Protein AF-A0AAN5DH05-F1 (afdb_monomer)

Nearest PDB structures (foldseek):
  6vdg-assembly1_A  TM=3.203E-01  e=7.222E-02  Thermotoga maritima
  4kxf-assembly1_K  TM=5.629E-01  e=1.725E+00  Mus musculus
  1wwl-assembly1_B  TM=3.939E-01  e=1.016E+00  Mus musculus
  3jpy-assembly1_A  TM=3.137E-01  e=1.212E+00  Rattus norvegicus
  4kxf-assembly6_L  TM=4.549E-01  e=4.966E+00  Mus musculus

Solvent-accessible surface area (backbone atoms only — not comparable to full-atom values): 10900 Å² total; per-residue (Å²): 130,78,54,74,49,84,44,63,69,63,84,73,37,33,53,30,44,37,42,40,44,60,97,61,77,72,57,56,64,58,44,51,66,61,46,73,80,50,49,43,43,30,43,38,37,38,30,52,60,83,48,73,67,57,48,54,50,52,48,49,51,36,63,74,55,61,23,37,35,42,34,44,29,51,42,41,40,94,63,55,54,76,65,53,61,58,48,52,40,57,49,17,56,63,18,36,28,42,36,39,37,28,74,38,84,29,66,79,20,35,75,92,53,76,53,27,67,51,53,51,54,20,50,71,46,52,23,36,34,42,38,45,44,52,78,88,47,69,34,65,33,46,50,67,28,50,53,50,41,69,68,46,56,47,72,65,83,59,79,38,36,41,38,34,36,20,30,80,41,46,84,83,41,48,79,50,73,50,75,64,19,42,36,37,25,44,28,88,50,78,65,9,40,41,38,40,31,17,62,95,48,70,84,69,75,132

Foldseek 3Di:
DKDKDQDDDDPLEGAEIETEDDPDDVVLVVVLVVCLSGAYAEYEYEYCEDDPVNLVSVLVSLQNNLHAYYEYHNYEAPDPDPSVLVSLLSVLQRYQEYEYHYQYLEDNNDDPDLCLVSVLSSLLHNYQYYHYHHPPHQWHAELVSLVSNQVRVLVSPGQHWYKTWYAQHDLVWDFDDDNQWTWTWDNDDRGIMTITGRVVCPPDDD

Organism: NCBI:txid1317129

pLDDT: mean 79.83, std 14.79, range [37.81, 98.12]

Radius of gyration: 17.27 Å; Cα contacts (8 Å, |Δi|>4): 435; chains: 1; bounding box: 43×40×49 Å

Sequence (206 aa):
MMEWFLCKSMGYHVGKVELWLGKKWNEVQIMSSLLNEIKFTTLDLIILFLSKELASQILSITKFHGIDDIYFGNVDGDDPAIETVDMLIEFSEHVRSMTVNQFAPYLFGVIDGEWGPVIIKMFSNKLDYLRINTMGKEPQISKYSADLLRERLPLMGKKISFLSGCKNYYEKGLDYTTHDHWIKASGNSKLGMLTIRHLSRLNEGR

Mean predicted aligned error: 8.11 Å

Secondary structure (DSSP, 8-state):
---EEEEEEETTEEEEEEEEE-S-THHHHHHHHHHTTSEEEEEEEEES---HHHHHHHHHHHHHHT--EEEEES---SS--THHHHHHHHHHHH-SEEEEEE-SSSGGG-TT--HHHHHHHHHHTT--EEEEEESSSPP-B-HHHHHHHHHHGGGGSS--EEEEEETT--TT-EEEEETTEEEEE--SSTTEEEEEEEGGGTT---

Structure (mmCIF, N/CA/C/O backbone):
data_AF-A0AAN5DH05-F1
#
_entry.id   AF-A0AAN5DH05-F1
#
loop_
_atom_site.group_PDB
_atom_site.id
_atom_site.type_symbol
_atom_site.label_atom_id
_atom_site.label_alt_id
_atom_site.label_comp_id
_atom_site.label_asym_id
_atom_site.label_entity_id
_atom_site.label_seq_id
_atom_site.pdbx_PDB_ins_code
_atom_site.Cartn_x
_atom_site.Cartn_y
_atom_site.Cartn_z
_atom_site.occupancy
_atom_site.B_iso_or_equiv
_atom_site.auth_seq_id
_atom_site.auth_comp_id
_atom_site.auth_asym_id
_atom_site.auth_atom_id
_atom_site.pdbx_PDB_model_num
ATOM 1 N N . MET A 1 1 ? -10.205 23.007 12.491 1.00 37.81 1 MET A N 1
ATOM 2 C CA . MET A 1 1 ? -11.613 22.625 12.687 1.00 37.81 1 MET A CA 1
ATOM 3 C C . MET A 1 1 ? -11.640 21.137 12.428 1.00 37.81 1 MET A C 1
ATOM 5 O O . MET A 1 1 ? -11.103 20.739 11.404 1.00 37.81 1 MET A O 1
ATOM 9 N N . MET A 1 2 ? -12.077 20.354 13.409 1.00 42.44 2 MET A N 1
ATOM 10 C CA . MET A 1 2 ? -12.118 18.896 13.325 1.00 42.44 2 MET A CA 1
ATOM 11 C C . MET A 1 2 ? -13.526 18.503 12.888 1.00 42.44 2 MET A C 1
ATOM 13 O O . MET A 1 2 ? -14.494 18.909 13.531 1.00 42.44 2 MET A O 1
ATOM 17 N N . GLU A 1 3 ? -13.624 17.748 11.801 1.00 48.00 3 GLU A N 1
ATOM 18 C CA . GLU A 1 3 ? -14.879 17.224 11.262 1.00 48.00 3 GLU A CA 1
ATOM 19 C C . GLU A 1 3 ? -14.764 15.701 11.145 1.00 48.00 3 GLU A C 1
ATOM 21 O O . GLU A 1 3 ? -13.699 15.162 10.834 1.00 48.00 3 GLU A O 1
ATOM 26 N N . TRP A 1 4 ? -15.844 14.988 11.449 1.00 54.34 4 TRP A N 1
ATOM 27 C CA . TRP A 1 4 ? -15.906 13.540 11.286 1.00 54.34 4 TRP A CA 1
ATOM 28 C C . TRP A 1 4 ? -17.288 13.139 10.800 1.00 54.34 4 TRP A C 1
ATOM 30 O O . TRP A 1 4 ? -18.297 13.763 11.137 1.00 54.34 4 TRP A O 1
ATOM 40 N N . PHE A 1 5 ? -17.321 12.081 9.999 1.00 53.59 5 PHE A N 1
ATOM 41 C CA . PHE A 1 5 ? -18.540 11.582 9.384 1.00 53.59 5 PHE A CA 1
ATOM 42 C C . PHE A 1 5 ? -18.614 10.068 9.583 1.00 53.59 5 PHE A C 1
ATOM 44 O O . PHE A 1 5 ? -17.668 9.341 9.272 1.00 53.59 5 PHE A O 1
ATOM 51 N N . LEU A 1 6 ? -19.752 9.576 10.078 1.00 57.41 6 LEU A N 1
ATOM 52 C CA . LEU A 1 6 ? -20.065 8.146 10.043 1.00 57.41 6 LEU A CA 1
ATOM 53 C C . LEU A 1 6 ? -20.722 7.843 8.704 1.00 57.41 6 LEU A C 1
ATOM 55 O O . LEU A 1 6 ? -21.824 8.313 8.419 1.00 57.41 6 LEU A O 1
ATOM 59 N N . CYS A 1 7 ? -20.049 7.049 7.878 1.00 51.34 7 CYS A N 1
ATOM 60 C CA . CYS A 1 7 ? -20.565 6.662 6.575 1.00 51.34 7 CYS A CA 1
ATOM 61 C C . CYS A 1 7 ? -21.071 5.217 6.629 1.00 51.34 7 CYS A C 1
ATOM 63 O O . CYS A 1 7 ? -20.297 4.297 6.887 1.00 51.34 7 CYS A O 1
ATOM 65 N N . LYS A 1 8 ? -22.362 5.028 6.309 1.00 54.41 8 LYS A N 1
ATOM 66 C CA . LYS A 1 8 ? -23.091 3.742 6.277 1.00 54.41 8 LYS A CA 1
ATOM 67 C C . LYS A 1 8 ? -23.155 3.045 7.644 1.00 54.41 8 LYS A C 1
ATOM 69 O O . LYS A 1 8 ? -22.217 2.364 8.046 1.00 54.41 8 LYS A O 1
ATOM 74 N N . SER A 1 9 ? -24.289 3.158 8.330 1.00 50.34 9 SER A N 1
ATOM 75 C CA . SER A 1 9 ? -24.552 2.460 9.592 1.00 50.34 9 SER A CA 1
ATOM 76 C C . SER A 1 9 ? -25.704 1.460 9.461 1.00 50.34 9 SER A C 1
ATOM 78 O O . SER A 1 9 ? -26.719 1.737 8.823 1.00 50.34 9 SER A O 1
ATOM 80 N N . MET A 1 10 ? -25.551 0.289 10.083 1.00 46.03 10 MET A N 1
ATOM 81 C CA . MET A 1 10 ? -26.656 -0.624 10.395 1.00 46.03 10 MET A CA 1
ATOM 82 C C . MET A 1 10 ? -26.655 -0.877 11.907 1.00 46.03 10 MET A C 1
ATOM 84 O O . MET A 1 10 ? -25.835 -1.638 12.422 1.00 46.03 10 MET A O 1
ATOM 88 N N . GLY A 1 11 ? -27.554 -0.213 12.639 1.00 57.59 11 GLY A N 1
ATOM 89 C CA . GLY A 1 11 ? -27.541 -0.234 14.107 1.00 57.59 11 GLY A CA 1
ATOM 90 C C . GLY A 1 11 ? -26.254 0.383 14.675 1.00 57.59 11 GLY A C 1
ATOM 91 O O . GLY A 1 11 ? -25.837 1.445 14.225 1.00 57.59 11 GLY A O 1
ATOM 92 N N . TYR A 1 12 ? -25.605 -0.293 15.632 1.00 58.06 12 TYR A N 1
ATOM 93 C CA . TYR A 1 12 ? -24.324 0.130 16.237 1.00 58.06 12 TYR A CA 1
ATOM 94 C C . TYR A 1 12 ? -23.075 -0.247 15.417 1.00 58.06 12 TYR A C 1
ATOM 96 O O . TYR A 1 12 ? -21.952 -0.038 15.874 1.00 58.06 12 TYR A O 1
ATOM 104 N N . HIS A 1 13 ? -23.248 -0.838 14.231 1.00 61.75 13 HIS A N 1
ATOM 105 C CA . HIS A 1 13 ? -22.140 -1.096 13.314 1.00 61.75 13 HIS A CA 1
ATOM 106 C C . HIS A 1 13 ? -22.038 0.032 12.298 1.00 61.75 13 HIS A C 1
ATOM 108 O O . HIS A 1 13 ? -22.965 0.274 11.520 1.00 61.75 13 HIS A O 1
ATOM 114 N N . VAL A 1 14 ? -20.884 0.686 12.292 1.00 71.50 14 VAL A N 1
ATOM 115 C CA . VAL A 1 14 ? -20.514 1.687 11.298 1.00 71.50 14 VAL A CA 1
ATOM 116 C C . VAL A 1 14 ? -19.578 1.012 10.304 1.00 71.50 14 VAL A C 1
ATOM 118 O O . VAL A 1 14 ? -18.560 0.455 10.689 1.00 71.50 14 VAL A O 1
ATOM 121 N N . GLY A 1 15 ? -19.907 1.037 9.014 1.00 69.88 15 GLY A N 1
ATOM 122 C CA . GLY A 1 15 ? -19.048 0.443 7.989 1.00 69.88 15 GLY A CA 1
ATOM 123 C C . GLY A 1 15 ? -17.729 1.202 7.831 1.00 69.88 15 GLY A C 1
ATOM 124 O O . GLY A 1 15 ? -16.675 0.581 7.718 1.00 69.88 15 GLY A O 1
ATOM 125 N N . LYS A 1 16 ? -17.786 2.540 7.854 1.00 76.75 16 LYS A N 1
ATOM 126 C CA . LYS A 1 16 ? -16.637 3.429 7.650 1.00 76.75 16 LYS A CA 1
ATOM 127 C C . LYS A 1 16 ? -16.662 4.617 8.615 1.00 76.75 16 LYS A C 1
ATOM 129 O O . LYS A 1 16 ? -17.664 5.331 8.698 1.00 76.75 16 LYS A O 1
ATOM 134 N N . VAL A 1 17 ? -15.525 4.870 9.259 1.00 79.19 17 VAL A N 1
ATOM 135 C CA . VAL A 1 17 ? -15.257 6.092 10.032 1.00 79.19 17 VAL A CA 1
ATOM 136 C C . VAL A 1 17 ? -14.311 6.981 9.233 1.00 79.19 17 VAL A C 1
ATOM 138 O O . VAL A 1 17 ? -13.264 6.511 8.792 1.00 79.19 17 VAL A O 1
ATOM 141 N N . GLU A 1 18 ? -14.675 8.251 9.043 1.00 80.00 18 GLU A N 1
ATOM 142 C CA . GLU A 1 18 ? -13.815 9.250 8.405 1.00 80.00 18 GLU A CA 1
ATOM 143 C C . GLU A 1 18 ? -13.394 10.332 9.402 1.00 80.00 18 GLU A C 1
ATOM 145 O O . GLU A 1 18 ? -14.249 10.937 10.052 1.00 80.00 18 GLU A O 1
ATOM 150 N N . LEU A 1 19 ? -12.085 10.574 9.511 1.00 78.19 19 LEU A N 1
ATOM 151 C CA . LEU A 1 19 ? -11.492 11.495 10.481 1.00 78.19 19 LEU A CA 1
ATOM 152 C C . LEU A 1 19 ? -10.650 12.557 9.778 1.00 78.19 19 LEU A C 1
ATOM 154 O O . LEU A 1 19 ? -9.724 12.226 9.036 1.00 78.19 19 LEU A O 1
ATOM 158 N N . TRP A 1 20 ? -10.934 13.827 10.067 1.00 75.00 20 TRP A N 1
ATOM 159 C CA . TRP A 1 20 ? -10.161 14.962 9.572 1.00 75.00 20 TRP A CA 1
ATOM 160 C C . TRP A 1 20 ? -9.263 15.488 10.683 1.00 75.00 20 TRP A C 1
ATOM 162 O O . TRP A 1 20 ? -9.720 16.159 11.610 1.00 75.00 20 TRP A O 1
ATOM 172 N N . LEU A 1 21 ? -7.976 15.165 10.587 1.00 72.19 21 LEU A N 1
ATOM 173 C CA . LEU A 1 21 ? -6.989 15.457 11.617 1.00 72.19 21 LEU A CA 1
ATOM 174 C C . LEU A 1 21 ? -6.180 16.698 11.237 1.00 72.19 21 LEU A C 1
ATOM 176 O O . LEU A 1 21 ? -5.404 16.703 10.275 1.00 72.19 21 LEU A O 1
ATOM 180 N N . GLY A 1 22 ? -6.392 17.769 12.005 1.00 64.56 22 GLY A N 1
ATOM 181 C CA . GLY A 1 22 ? -5.628 19.006 11.896 1.00 64.56 22 GLY A CA 1
ATOM 182 C C . GLY A 1 22 ? -4.290 18.937 12.640 1.00 64.56 22 GLY A C 1
ATOM 183 O O . GLY A 1 22 ? -3.861 17.895 13.120 1.00 64.56 22 GLY A O 1
ATOM 184 N N . LYS A 1 23 ? -3.626 20.089 12.807 1.00 61.00 23 LYS A N 1
ATOM 185 C CA . LYS A 1 23 ? -2.346 20.186 13.544 1.00 61.00 23 LYS A CA 1
ATOM 186 C C . LYS A 1 23 ? -2.465 19.966 15.066 1.00 61.00 23 LYS A C 1
ATOM 188 O O . LYS A 1 23 ? -1.453 20.025 15.762 1.00 61.00 23 LYS A O 1
ATOM 193 N N . LYS A 1 24 ? -3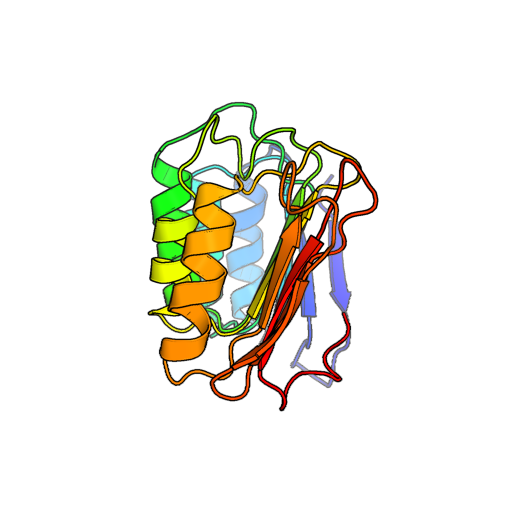.675 19.826 15.622 1.00 61.69 24 LYS A N 1
ATOM 194 C CA . LYS A 1 24 ? -3.896 19.835 17.076 1.00 61.69 24 LYS A CA 1
ATOM 195 C C . LYS A 1 24 ? -3.990 18.417 17.640 1.00 61.69 24 LYS A C 1
ATOM 197 O O . LYS A 1 24 ? -4.892 17.656 17.335 1.00 61.69 24 LYS A O 1
ATOM 202 N N . TRP A 1 25 ? -3.068 18.124 18.547 1.00 56.25 25 TRP A N 1
ATOM 203 C CA . TRP A 1 25 ? -2.781 16.808 19.117 1.00 56.25 25 TRP A CA 1
ATOM 204 C C . TRP A 1 25 ? -3.880 16.185 19.989 1.00 56.25 25 TRP A C 1
ATOM 206 O O . TRP A 1 25 ? -4.031 14.966 20.015 1.00 56.25 25 TRP A O 1
ATOM 216 N N . ASN A 1 26 ? -4.670 17.002 20.688 1.00 65.19 26 ASN A N 1
ATOM 217 C CA . ASN A 1 26 ? -5.668 16.508 21.650 1.00 65.19 26 ASN A CA 1
ATOM 218 C C . ASN A 1 26 ? -6.904 15.880 20.977 1.00 65.19 26 ASN A C 1
ATOM 220 O O . ASN A 1 26 ? -7.738 15.279 21.650 1.00 65.19 26 ASN A O 1
ATOM 224 N N . GLU A 1 27 ? -7.026 16.021 19.658 1.00 65.69 27 GLU A N 1
ATOM 225 C CA . GLU A 1 27 ? -8.175 15.576 18.868 1.00 65.69 27 GLU A CA 1
ATOM 226 C C . GLU A 1 27 ? -8.288 14.038 18.840 1.00 65.69 27 GLU A C 1
ATOM 228 O O . GLU A 1 27 ? -9.375 13.484 18.988 1.00 65.69 27 GLU A O 1
ATOM 233 N N . VAL A 1 28 ? -7.161 13.324 18.792 1.00 64.75 28 VAL A N 1
ATOM 234 C CA . VAL A 1 28 ? -7.140 11.861 18.615 1.00 64.75 28 VAL A CA 1
ATOM 235 C C . VAL A 1 28 ? -7.425 11.102 19.913 1.00 64.75 28 VAL A C 1
ATOM 237 O O . VAL A 1 28 ? -8.100 10.077 19.886 1.00 64.75 28 VAL A O 1
ATOM 240 N N . GLN A 1 29 ? -6.980 11.606 21.070 1.00 67.00 29 GLN A N 1
ATOM 241 C CA . GLN A 1 29 ? -7.273 10.975 22.368 1.00 67.00 29 GLN A CA 1
ATOM 242 C C . GLN A 1 29 ? -8.766 11.039 22.717 1.00 67.00 29 GLN A C 1
ATOM 244 O O . GLN A 1 29 ? -9.344 10.059 23.196 1.00 67.00 29 GLN A O 1
ATOM 249 N N . ILE A 1 30 ? -9.400 12.181 22.433 1.00 66.38 30 ILE A N 1
ATOM 250 C CA . ILE A 1 30 ? -10.846 12.360 22.608 1.00 66.38 30 ILE A CA 1
ATOM 251 C C . ILE A 1 30 ? -11.594 11.405 21.671 1.00 66.38 30 ILE A C 1
ATOM 253 O O . ILE A 1 30 ? -12.534 10.731 22.091 1.00 66.38 30 ILE A O 1
ATOM 257 N N . MET A 1 31 ? -11.132 11.278 20.426 1.00 68.44 31 MET A N 1
ATOM 258 C CA . MET A 1 31 ? -11.720 10.356 19.460 1.00 68.44 31 MET A CA 1
ATOM 259 C C . MET A 1 31 ? -11.532 8.889 19.826 1.00 68.44 31 MET A C 1
ATOM 261 O O . MET A 1 31 ? -12.475 8.130 19.674 1.00 68.44 31 MET A O 1
ATOM 265 N N . SER A 1 32 ? -10.371 8.477 20.335 1.00 68.12 32 SER A N 1
ATOM 266 C CA . SER A 1 32 ? -10.144 7.089 20.759 1.00 68.12 32 SER A CA 1
ATOM 267 C C . SER A 1 32 ? -11.185 6.659 21.798 1.00 68.12 32 SER A C 1
ATOM 269 O O . SER A 1 32 ? -11.813 5.613 21.664 1.00 68.12 32 SER A O 1
ATOM 271 N N . SER A 1 33 ? -11.478 7.537 22.764 1.00 70.75 33 SER A N 1
ATOM 272 C CA . SER A 1 33 ? -12.518 7.294 23.772 1.00 70.75 33 SER A CA 1
ATOM 273 C C . SER A 1 33 ? -13.919 7.154 23.160 1.00 70.75 33 SER A C 1
ATOM 275 O O . SER A 1 33 ? -14.666 6.272 23.566 1.00 70.75 33 SER A O 1
ATOM 277 N N . LEU A 1 34 ? -14.259 7.980 22.164 1.00 69.75 34 LEU A N 1
ATOM 278 C CA . LEU A 1 34 ? -15.547 7.923 21.456 1.00 69.75 34 LEU A CA 1
ATOM 279 C C . LEU A 1 34 ? -15.667 6.696 20.541 1.00 69.75 34 LEU A C 1
ATOM 281 O O . LEU A 1 34 ? -16.735 6.101 20.426 1.00 69.75 34 LEU A O 1
ATOM 285 N N . LEU A 1 35 ? -14.573 6.315 19.882 1.00 75.50 35 LEU A N 1
ATOM 286 C CA . LEU A 1 35 ? -14.536 5.195 18.948 1.00 75.50 35 LEU A CA 1
ATOM 287 C C . LEU A 1 35 ? -14.609 3.855 19.673 1.00 75.50 35 LEU A C 1
ATOM 289 O O . LEU A 1 35 ? -15.207 2.936 19.128 1.00 75.50 35 LEU A O 1
ATOM 293 N N . ASN A 1 36 ? -14.111 3.761 20.911 1.00 76.69 36 ASN A N 1
ATOM 294 C CA . ASN A 1 36 ? -14.162 2.538 21.719 1.00 76.69 36 ASN A CA 1
ATOM 295 C C . ASN A 1 36 ? -15.582 1.971 21.905 1.00 76.69 36 ASN A C 1
ATOM 297 O O . ASN A 1 36 ? -15.733 0.768 22.118 1.00 76.69 36 ASN A O 1
ATOM 301 N N . GLU A 1 37 ? -16.619 2.804 21.808 1.00 77.75 37 GLU A N 1
ATOM 302 C CA . GLU A 1 37 ? -18.018 2.378 21.937 1.00 77.75 37 GLU A CA 1
ATOM 303 C C . GLU A 1 37 ? -18.648 1.926 20.605 1.00 77.75 37 GLU A C 1
ATOM 305 O O . GLU A 1 37 ? -19.771 1.417 20.584 1.00 77.75 37 GLU A O 1
ATOM 310 N N . ILE A 1 38 ? -17.936 2.073 19.482 1.00 76.81 38 ILE A N 1
ATOM 311 C CA . ILE A 1 38 ? -18.444 1.845 18.126 1.00 76.81 38 ILE A CA 1
ATOM 312 C C . ILE A 1 38 ? -17.651 0.724 17.446 1.00 76.81 38 ILE A C 1
ATOM 314 O O . ILE A 1 38 ? -16.423 0.678 17.476 1.00 76.81 38 ILE A O 1
ATOM 318 N N . LYS A 1 39 ? -18.355 -0.192 16.770 1.00 76.88 39 LYS A N 1
ATOM 319 C CA . LYS A 1 39 ? -17.722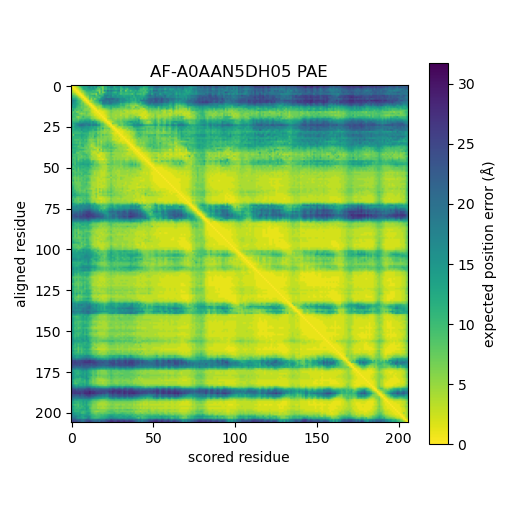 -1.228 15.940 1.00 76.88 39 LYS A CA 1
ATOM 320 C C . LYS A 1 39 ? -17.655 -0.782 14.484 1.00 76.88 39 LYS A C 1
ATOM 322 O O . LYS A 1 39 ? -18.686 -0.437 13.905 1.00 76.88 39 LYS A O 1
ATOM 327 N N . PHE A 1 40 ? -16.462 -0.838 13.895 1.00 79.44 40 PHE A N 1
ATOM 328 C CA . PHE A 1 40 ? -16.221 -0.505 12.493 1.00 79.44 40 PHE A CA 1
ATOM 329 C C . PHE A 1 40 ? -15.031 -1.273 11.915 1.00 79.44 40 PHE A C 1
ATOM 331 O O . PHE A 1 40 ? -14.156 -1.716 12.652 1.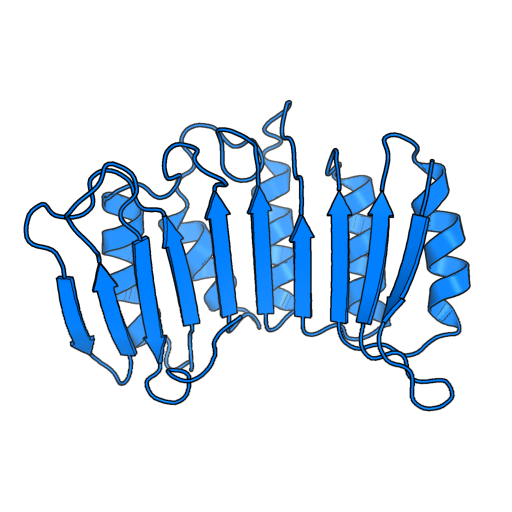00 79.44 40 PHE A O 1
ATOM 338 N N . THR A 1 41 ? -15.021 -1.447 10.592 1.00 77.69 41 THR A N 1
ATOM 339 C CA . THR A 1 41 ? -14.028 -2.273 9.874 1.00 77.69 41 THR A CA 1
ATOM 340 C C . THR A 1 41 ? -13.119 -1.470 8.945 1.00 77.69 41 THR A C 1
ATOM 342 O O . THR A 1 41 ? -12.077 -1.976 8.530 1.00 77.69 41 THR A O 1
ATOM 345 N N . THR A 1 42 ? -13.498 -0.230 8.621 1.00 81.25 42 THR A N 1
ATOM 346 C CA . THR A 1 42 ? -12.773 0.649 7.693 1.00 81.25 42 THR A CA 1
ATOM 347 C C . THR A 1 42 ? -12.519 2.015 8.321 1.00 81.25 42 THR A C 1
ATOM 349 O O . THR A 1 42 ? -13.433 2.626 8.887 1.00 81.25 42 THR A O 1
ATOM 352 N N . LEU A 1 43 ? -11.287 2.504 8.177 1.00 82.88 43 LEU A N 1
ATOM 353 C CA . LEU A 1 43 ? -10.835 3.791 8.693 1.00 82.88 43 LEU A CA 1
ATOM 354 C C . LEU A 1 43 ? -10.259 4.657 7.579 1.00 82.88 43 LEU A C 1
ATOM 356 O O . LEU A 1 43 ? -9.201 4.354 7.025 1.00 82.88 43 LEU A O 1
ATOM 360 N N . ASP A 1 44 ? -10.926 5.774 7.316 1.00 83.00 44 ASP A N 1
ATOM 361 C CA . ASP A 1 44 ? -10.444 6.785 6.388 1.00 83.00 44 ASP A CA 1
ATOM 362 C C . ASP A 1 44 ? -9.928 7.987 7.169 1.00 83.00 44 ASP A C 1
ATOM 364 O O . ASP A 1 44 ? -10.630 8.602 7.970 1.00 83.00 44 ASP A O 1
ATOM 368 N N . LEU A 1 45 ? -8.670 8.325 6.928 1.00 79.25 45 LEU A N 1
ATOM 369 C CA . LEU A 1 45 ? -7.972 9.388 7.621 1.00 79.25 45 LEU A CA 1
ATOM 370 C C . LEU A 1 45 ? -7.571 10.441 6.606 1.00 79.25 45 LEU A C 1
ATOM 372 O O . LEU A 1 45 ? -6.841 10.160 5.656 1.00 79.25 45 LEU A O 1
ATOM 376 N N . ILE A 1 46 ? -8.019 11.667 6.827 1.00 76.81 46 ILE A N 1
ATOM 377 C CA . ILE A 1 46 ? -7.538 12.839 6.110 1.00 76.81 46 ILE A CA 1
ATOM 378 C C . ILE A 1 46 ? -6.596 13.556 7.066 1.00 76.81 46 ILE A C 1
ATOM 380 O O . ILE A 1 46 ? -7.020 14.198 8.027 1.00 76.81 46 ILE A O 1
ATOM 384 N N . ILE A 1 47 ? -5.301 13.368 6.831 1.00 72.06 47 ILE A N 1
ATOM 385 C CA . ILE A 1 47 ? -4.228 13.761 7.735 1.00 72.06 47 ILE A CA 1
ATOM 386 C C . ILE A 1 47 ? -3.389 14.810 7.032 1.00 72.06 47 ILE A C 1
ATOM 388 O O . ILE A 1 47 ? -2.719 14.491 6.060 1.00 72.06 47 ILE A O 1
ATOM 392 N N . LEU A 1 48 ? -3.383 16.038 7.550 1.00 66.19 48 LEU A N 1
ATOM 393 C CA . LEU A 1 48 ? -2.497 17.080 7.023 1.00 66.19 48 LEU A CA 1
ATOM 394 C C . LEU A 1 48 ? -1.026 16.814 7.377 1.00 66.19 48 LEU A C 1
ATOM 396 O O . LEU A 1 48 ? -0.145 17.136 6.592 1.00 66.19 48 LEU A O 1
ATOM 400 N N . PHE A 1 49 ? -0.763 16.234 8.554 1.00 69.00 49 PHE A N 1
ATOM 401 C CA . PHE A 1 49 ? 0.582 15.915 9.039 1.00 69.00 49 PHE A CA 1
ATOM 402 C C . PHE A 1 49 ? 0.581 14.624 9.868 1.00 69.00 49 PHE A C 1
ATOM 404 O O . PHE A 1 49 ? -0.163 14.530 10.845 1.00 69.00 49 PHE A O 1
ATOM 411 N N . LEU A 1 50 ? 1.406 13.639 9.493 1.00 73.81 50 LEU A N 1
ATOM 412 C CA . LEU A 1 50 ? 1.500 12.342 10.175 1.00 73.81 50 LEU A CA 1
ATOM 413 C C . LEU A 1 50 ? 2.743 12.282 11.075 1.00 73.81 50 LEU A C 1
ATOM 415 O O . LEU A 1 50 ? 3.822 11.922 10.619 1.00 73.81 50 LEU A O 1
ATOM 419 N N . SER A 1 51 ? 2.592 12.621 12.360 1.00 74.44 51 SER A N 1
ATOM 420 C CA . SER A 1 51 ? 3.652 12.424 13.362 1.00 74.44 51 SER A CA 1
ATOM 421 C C . SER A 1 51 ? 3.737 10.970 13.837 1.00 74.44 51 SER A C 1
ATOM 423 O O . SER A 1 51 ? 2.776 10.203 13.715 1.00 74.44 51 SER A O 1
ATOM 425 N N . LYS A 1 52 ? 4.867 10.597 14.450 1.00 76.44 52 LYS A N 1
ATOM 426 C CA . LYS A 1 52 ? 5.085 9.269 15.046 1.00 76.44 52 LYS A CA 1
ATOM 427 C C . LYS A 1 52 ? 4.023 8.915 16.083 1.00 76.44 52 LYS A C 1
ATOM 429 O O . LYS A 1 52 ? 3.481 7.811 16.105 1.00 76.44 52 LYS A O 1
ATOM 434 N N . GLU A 1 53 ? 3.713 9.852 16.959 1.00 78.19 53 GLU A N 1
ATOM 435 C CA . GLU A 1 53 ? 2.751 9.668 18.034 1.00 78.19 53 GLU A CA 1
ATOM 436 C C . GLU A 1 53 ? 1.329 9.554 17.486 1.00 78.19 53 GLU A C 1
ATOM 438 O O . GLU A 1 53 ? 0.567 8.704 17.947 1.00 78.19 53 GLU A O 1
ATOM 443 N N . LEU A 1 54 ? 0.977 10.372 16.484 1.00 78.00 54 LEU A N 1
ATOM 444 C CA . LEU A 1 54 ? -0.313 10.273 15.811 1.00 78.00 54 LEU A CA 1
ATOM 445 C C . LEU A 1 54 ? -0.458 8.898 15.156 1.00 78.00 54 LEU A C 1
ATOM 447 O O . LEU A 1 54 ? -1.468 8.221 15.344 1.00 78.00 54 LEU A O 1
ATOM 451 N N . ALA A 1 55 ? 0.571 8.452 14.443 1.00 80.94 55 ALA A N 1
ATOM 452 C CA . ALA A 1 55 ? 0.596 7.131 13.844 1.00 80.94 55 ALA A CA 1
ATOM 453 C C . ALA A 1 55 ? 0.478 6.005 14.874 1.00 80.94 55 ALA A C 1
ATOM 455 O O . ALA A 1 55 ? -0.304 5.080 14.672 1.00 80.94 55 ALA A O 1
ATOM 456 N N . SER A 1 56 ? 1.178 6.110 16.006 1.00 83.88 56 SER A N 1
ATOM 457 C CA . SER A 1 56 ? 1.095 5.136 17.103 1.00 83.88 56 SER A CA 1
ATOM 458 C C . SER A 1 56 ? -0.328 5.035 17.664 1.00 83.88 56 SER A C 1
ATOM 460 O O . SER A 1 56 ? -0.813 3.943 17.975 1.00 83.88 56 SER A O 1
ATOM 462 N N . GLN A 1 57 ? -1.040 6.161 17.758 1.00 81.81 57 GLN A N 1
ATOM 463 C CA . GLN A 1 57 ? -2.436 6.185 18.200 1.00 81.81 57 GLN A CA 1
ATOM 464 C C . GLN A 1 57 ? -3.378 5.591 17.151 1.00 81.81 57 GLN A C 1
ATOM 466 O O . GLN A 1 57 ? -4.194 4.735 17.489 1.00 81.81 57 GLN A O 1
ATOM 471 N N . ILE A 1 58 ? -3.233 5.976 15.878 1.00 84.81 58 ILE A N 1
ATOM 472 C CA . ILE A 1 58 ? -3.999 5.390 14.767 1.00 84.81 58 ILE A CA 1
ATOM 473 C C . ILE A 1 58 ? -3.795 3.874 14.730 1.00 84.81 58 ILE A C 1
ATOM 475 O O . ILE A 1 58 ? -4.748 3.113 14.560 1.00 84.81 58 ILE A O 1
ATOM 479 N N . LEU A 1 59 ? -2.564 3.414 14.927 1.00 88.06 59 LEU A N 1
ATOM 480 C CA . LEU A 1 59 ? -2.249 1.999 14.952 1.00 88.06 59 LEU A CA 1
ATOM 481 C C . LEU A 1 59 ? -2.884 1.291 16.153 1.00 88.06 59 LEU A C 1
ATOM 483 O O . LEU A 1 59 ? -3.394 0.183 16.007 1.00 88.06 59 LEU A O 1
ATOM 487 N N . SER A 1 60 ? -2.912 1.933 17.321 1.00 88.12 60 SER A N 1
ATOM 488 C CA . SER A 1 60 ? -3.612 1.405 18.497 1.00 88.12 60 SER A CA 1
ATOM 489 C C . SER A 1 60 ? -5.111 1.232 18.225 1.00 88.12 60 SER A C 1
ATOM 491 O O . SER A 1 60 ? -5.663 0.179 18.528 1.00 88.12 60 SER A O 1
ATOM 493 N N . ILE A 1 61 ? -5.746 2.208 17.565 1.00 85.38 61 ILE A N 1
ATOM 494 C CA . ILE A 1 61 ? -7.149 2.134 17.118 1.00 85.38 61 ILE A CA 1
ATOM 495 C C . ILE A 1 61 ? -7.327 0.995 16.100 1.00 85.38 61 ILE A C 1
ATOM 497 O O . ILE A 1 61 ? -8.240 0.182 16.226 1.00 85.38 61 ILE A O 1
ATOM 501 N N . THR A 1 62 ? -6.416 0.887 15.128 1.00 88.00 62 THR A N 1
ATOM 502 C CA . THR A 1 62 ? -6.410 -0.164 14.092 1.00 88.00 62 THR A CA 1
ATOM 503 C C . THR A 1 62 ? -6.370 -1.557 14.718 1.00 88.00 62 THR A C 1
ATOM 505 O O . THR A 1 62 ? -7.164 -2.426 14.356 1.00 88.00 62 THR A O 1
ATOM 508 N N . LYS A 1 63 ? -5.482 -1.751 15.699 1.00 90.12 63 LYS A N 1
ATOM 509 C CA . LYS A 1 63 ? -5.331 -2.991 16.467 1.00 90.12 63 LYS A CA 1
ATOM 510 C C . LYS A 1 63 ? -6.579 -3.286 17.300 1.00 90.12 63 LYS A C 1
ATOM 512 O O . LYS A 1 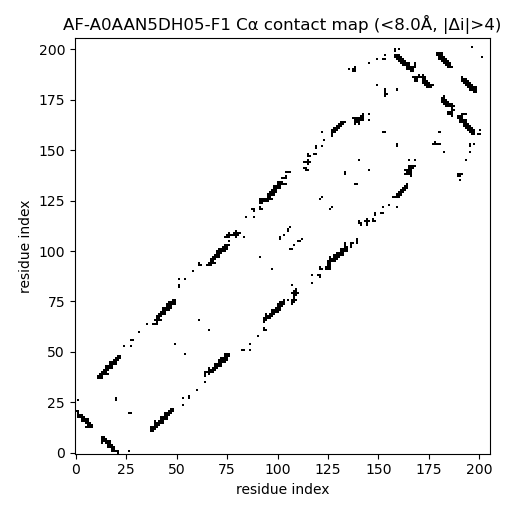63 ? -7.092 -4.399 17.241 1.00 90.12 63 LYS A O 1
ATOM 517 N N . PHE A 1 64 ? -7.074 -2.298 18.044 1.00 86.88 64 PHE A N 1
ATOM 518 C CA . PHE A 1 64 ? -8.204 -2.466 18.959 1.00 86.88 64 PHE A CA 1
ATOM 519 C C . PHE A 1 64 ? -9.505 -2.823 18.228 1.00 86.88 64 PHE A C 1
ATOM 521 O O . PHE A 1 64 ? -10.216 -3.734 18.647 1.00 86.88 64 PHE A O 1
ATOM 528 N N . HIS A 1 65 ? -9.793 -2.154 17.110 1.00 84.56 65 HIS A N 1
ATOM 529 C CA . HIS A 1 65 ? -11.016 -2.391 16.339 1.00 84.56 65 HIS A CA 1
ATOM 530 C C . HIS A 1 65 ? -10.889 -3.509 15.295 1.00 84.56 65 HIS A C 1
ATOM 532 O O . HIS A 1 65 ? -11.899 -3.913 14.724 1.00 84.56 65 HIS A O 1
ATOM 538 N N . GLY A 1 66 ? -9.683 -4.034 15.049 1.00 87.81 66 GLY A N 1
ATOM 539 C CA . GLY A 1 66 ? -9.460 -5.062 14.029 1.00 87.81 66 GLY A CA 1
ATOM 540 C C . GLY A 1 66 ? -9.711 -4.542 12.613 1.00 87.81 66 GLY A C 1
ATOM 541 O O . GLY A 1 66 ? -10.362 -5.202 11.808 1.00 87.81 66 GLY A O 1
ATOM 542 N N . ILE A 1 67 ? -9.228 -3.335 12.328 1.00 88.75 67 ILE A N 1
ATOM 543 C CA . ILE A 1 67 ? -9.462 -2.635 11.062 1.00 88.75 67 ILE A CA 1
ATOM 544 C C . ILE A 1 67 ? -8.689 -3.332 9.942 1.00 88.75 67 ILE A C 1
ATOM 546 O O . ILE A 1 67 ? -7.473 -3.505 10.029 1.00 88.75 67 ILE A O 1
ATOM 550 N N . ASP A 1 68 ? -9.389 -3.706 8.873 1.00 90.19 68 ASP A N 1
ATOM 551 C CA . ASP A 1 68 ? -8.789 -4.390 7.722 1.00 90.19 68 ASP A CA 1
ATOM 552 C C . ASP A 1 68 ? -8.449 -3.428 6.572 1.00 90.19 68 ASP A C 1
ATOM 554 O O . ASP A 1 68 ? -7.558 -3.727 5.772 1.00 90.19 68 ASP A O 1
ATOM 558 N N . ASP A 1 69 ? -9.110 -2.270 6.514 1.00 90.62 69 ASP A N 1
ATOM 559 C CA . ASP A 1 69 ? -8.956 -1.266 5.463 1.00 90.62 69 ASP A CA 1
ATOM 560 C C . ASP A 1 69 ? -8.594 0.101 6.047 1.00 90.62 69 ASP A C 1
ATOM 562 O O . ASP A 1 69 ? -9.367 0.676 6.818 1.00 90.62 69 ASP A O 1
ATOM 566 N N . ILE A 1 70 ? -7.452 0.647 5.620 1.00 91.31 70 ILE A N 1
ATOM 567 C CA . ILE A 1 70 ? -7.017 2.000 5.974 1.00 91.31 70 ILE A CA 1
ATOM 568 C C . ILE A 1 70 ? -6.818 2.875 4.732 1.00 91.31 70 ILE A C 1
ATOM 570 O O . ILE A 1 70 ? -6.279 2.446 3.703 1.00 91.31 70 ILE A O 1
ATOM 574 N N . TYR A 1 71 ? -7.250 4.126 4.828 1.00 89.44 71 TYR A N 1
ATOM 575 C CA . TYR A 1 71 ? -6.997 5.162 3.835 1.00 89.44 71 TYR A CA 1
ATOM 576 C C . TYR A 1 71 ? -6.280 6.346 4.482 1.00 89.44 71 TYR A C 1
ATOM 578 O O . TYR A 1 71 ? -6.727 6.865 5.500 1.00 89.44 71 TYR A O 1
ATOM 586 N N . PHE A 1 72 ? -5.192 6.789 3.857 1.00 85.62 72 PHE A N 1
ATOM 587 C CA . PHE A 1 72 ? -4.460 8.002 4.197 1.00 85.62 72 PHE A CA 1
ATOM 588 C C . PHE A 1 72 ? -4.640 9.023 3.072 1.00 85.62 72 PHE A C 1
ATOM 590 O O . PHE A 1 72 ? -4.184 8.795 1.954 1.00 85.62 72 PHE A O 1
ATOM 597 N N . GLY A 1 73 ? -5.297 10.144 3.350 1.00 79.56 73 GLY A N 1
ATOM 598 C CA . GLY A 1 73 ? -5.470 11.268 2.432 1.00 79.56 73 GLY A CA 1
ATOM 599 C C . GLY A 1 73 ? -4.737 12.519 2.910 1.00 79.56 73 GLY A C 1
ATOM 600 O O . GLY A 1 73 ? -4.660 12.758 4.110 1.00 79.56 73 GLY A O 1
ATOM 601 N N . ASN A 1 74 ? -4.268 13.341 1.967 1.00 66.50 74 ASN A N 1
ATOM 602 C CA . ASN A 1 74 ? -3.660 14.660 2.207 1.00 66.50 74 ASN A CA 1
ATOM 603 C C . ASN A 1 74 ? -2.362 14.667 3.028 1.00 66.50 74 ASN A C 1
ATOM 605 O O . ASN A 1 74 ? -2.029 15.700 3.599 1.00 66.50 74 ASN A O 1
ATOM 609 N N . VAL A 1 75 ? -1.608 13.564 3.044 1.00 63.69 75 VAL A N 1
ATOM 610 C CA . VAL A 1 75 ? -0.350 13.486 3.801 1.00 63.69 75 VAL A CA 1
ATOM 611 C C . VAL A 1 75 ? 0.679 14.452 3.204 1.00 63.69 75 VAL A C 1
ATOM 613 O O . VAL A 1 75 ? 1.178 14.210 2.100 1.00 63.69 75 VAL A O 1
ATOM 616 N N . ASP A 1 76 ? 0.972 15.538 3.925 1.00 59.34 76 ASP A N 1
ATOM 617 C CA . ASP A 1 76 ? 2.079 16.451 3.639 1.00 59.34 76 ASP A CA 1
ATOM 618 C C . ASP A 1 76 ? 3.257 16.103 4.557 1.00 59.34 76 ASP A C 1
ATOM 620 O O . ASP A 1 76 ? 3.111 15.992 5.778 1.00 59.34 76 ASP A O 1
ATOM 624 N N . GLY A 1 77 ? 4.417 15.854 3.954 1.00 53.09 77 GLY A N 1
ATOM 625 C CA . GLY A 1 77 ? 5.635 15.472 4.658 1.00 53.09 77 GLY A CA 1
ATOM 626 C C . GLY A 1 77 ? 6.665 16.577 4.518 1.00 53.09 77 GLY A C 1
ATOM 627 O O . GLY A 1 77 ? 7.436 16.549 3.567 1.00 53.09 77 GLY A O 1
ATOM 628 N N . ASP A 1 78 ? 6.673 17.537 5.440 1.00 47.16 78 ASP A N 1
ATOM 629 C CA . ASP A 1 78 ? 7.747 18.542 5.501 1.00 47.16 78 ASP A CA 1
ATOM 630 C C . ASP A 1 78 ? 8.979 18.033 6.273 1.00 47.16 78 ASP A C 1
ATOM 632 O O . ASP A 1 78 ? 10.016 18.690 6.262 1.00 47.16 78 ASP A O 1
ATOM 636 N N . ASP A 1 79 ? 8.904 16.849 6.896 1.00 51.03 79 ASP A N 1
ATOM 637 C CA . ASP A 1 79 ? 10.051 16.225 7.562 1.00 51.03 79 ASP A CA 1
ATOM 638 C C . ASP A 1 79 ? 10.097 14.703 7.289 1.00 51.03 79 ASP A C 1
ATOM 640 O O . ASP A 1 79 ? 9.226 13.967 7.771 1.00 51.03 79 ASP A O 1
ATOM 644 N N . PRO A 1 80 ? 11.050 14.200 6.476 1.00 51.66 80 PRO A N 1
ATOM 645 C CA . PRO A 1 80 ? 11.247 12.772 6.236 1.00 51.66 80 PRO A CA 1
ATOM 646 C C . PRO A 1 80 ? 11.792 12.079 7.486 1.00 51.66 80 PRO A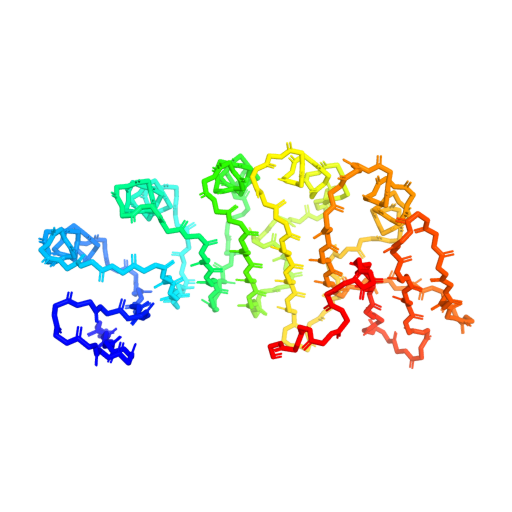 C 1
ATOM 648 O O . PRO A 1 80 ? 12.982 11.781 7.590 1.00 51.66 80 PRO A O 1
ATOM 651 N N . ALA A 1 81 ? 10.931 11.767 8.448 1.00 52.94 81 ALA A N 1
ATOM 652 C CA . ALA A 1 81 ? 11.345 10.925 9.556 1.00 52.94 81 ALA A CA 1
ATOM 653 C C . ALA A 1 81 ? 11.514 9.480 9.051 1.00 52.94 81 ALA A C 1
ATOM 655 O O . ALA A 1 81 ? 10.560 8.873 8.556 1.00 52.94 81 ALA A O 1
ATOM 656 N N . ILE A 1 82 ? 12.717 8.916 9.226 1.00 53.47 82 ILE A N 1
ATOM 657 C CA . ILE A 1 82 ? 13.066 7.486 9.055 1.00 53.47 82 ILE A CA 1
ATOM 658 C C . ILE A 1 82 ? 11.988 6.558 9.650 1.00 53.47 82 ILE A C 1
ATOM 660 O O . ILE A 1 82 ? 11.691 5.494 9.114 1.00 53.47 82 ILE A O 1
ATOM 664 N N . GLU A 1 83 ? 11.333 7.021 10.711 1.00 67.06 83 GLU A N 1
ATOM 665 C CA . GLU A 1 83 ? 10.250 6.357 11.435 1.00 67.06 83 GLU A CA 1
ATOM 666 C C . GLU A 1 83 ? 8.998 6.074 10.585 1.00 67.06 83 GLU A C 1
ATOM 668 O O . GLU A 1 83 ? 8.170 5.243 10.956 1.00 67.06 83 GLU A O 1
ATOM 673 N N . THR A 1 84 ? 8.852 6.725 9.429 1.00 74.19 84 THR A N 1
ATOM 674 C CA . THR A 1 84 ? 7.694 6.523 8.552 1.00 74.19 84 THR A CA 1
ATOM 675 C C . THR A 1 84 ? 7.729 5.174 7.839 1.00 74.19 84 THR A C 1
ATOM 677 O O . THR A 1 84 ? 6.685 4.563 7.623 1.00 74.19 84 THR A O 1
ATOM 680 N N . VAL A 1 85 ? 8.916 4.664 7.498 1.00 82.19 85 VAL A N 1
ATOM 681 C CA . VAL A 1 85 ? 9.046 3.342 6.862 1.00 82.19 85 VAL A CA 1
ATOM 682 C C . VAL A 1 85 ? 8.635 2.241 7.836 1.00 82.19 85 VAL A C 1
ATOM 684 O O . VAL A 1 85 ? 7.806 1.396 7.491 1.00 82.19 85 VAL A O 1
ATOM 687 N N . ASP A 1 86 ? 9.162 2.288 9.061 1.00 85.06 86 ASP A N 1
ATOM 688 C CA . ASP A 1 86 ? 8.849 1.312 10.109 1.00 85.06 86 ASP A CA 1
ATOM 689 C C . ASP A 1 86 ? 7.356 1.322 10.442 1.00 85.06 86 ASP A C 1
ATOM 691 O O . ASP A 1 86 ? 6.724 0.272 10.533 1.00 85.06 86 ASP A O 1
ATOM 695 N N . MET A 1 87 ? 6.761 2.511 10.512 1.00 84.62 87 MET A N 1
ATOM 696 C CA . MET A 1 87 ? 5.329 2.693 10.713 1.00 84.62 87 MET A CA 1
ATOM 697 C C . MET A 1 87 ? 4.485 2.026 9.616 1.00 84.62 87 MET A C 1
ATOM 699 O O . MET A 1 87 ? 3.507 1.345 9.920 1.00 84.62 87 MET A O 1
ATOM 703 N N . LEU A 1 88 ? 4.830 2.200 8.336 1.00 88.06 88 LEU A N 1
ATOM 704 C CA . LEU A 1 88 ? 4.089 1.580 7.228 1.00 88.06 88 LEU A CA 1
ATOM 705 C C . LEU A 1 88 ? 4.175 0.057 7.267 1.00 88.06 88 LEU A C 1
ATOM 707 O O . LEU A 1 88 ? 3.185 -0.632 6.992 1.00 88.06 88 LEU A O 1
ATOM 711 N N . ILE A 1 89 ? 5.348 -0.462 7.630 1.00 92.38 89 ILE A N 1
ATOM 712 C CA . ILE A 1 89 ? 5.542 -1.889 7.863 1.00 92.38 89 ILE A CA 1
ATOM 713 C C . ILE A 1 89 ? 4.653 -2.334 9.028 1.00 92.38 89 ILE A C 1
ATOM 715 O O . ILE A 1 89 ? 3.910 -3.298 8.860 1.00 92.38 89 ILE A O 1
ATOM 719 N N . GLU A 1 90 ? 4.616 -1.609 10.144 1.00 92.81 90 GLU A N 1
ATOM 720 C CA . GLU A 1 90 ? 3.778 -1.970 11.293 1.00 92.81 90 GLU A CA 1
ATOM 721 C C . GLU A 1 90 ? 2.276 -1.934 10.953 1.00 92.81 90 GLU A C 1
ATOM 723 O O . GLU A 1 90 ? 1.527 -2.844 11.313 1.00 92.81 90 GLU A O 1
ATOM 728 N N . PHE A 1 91 ? 1.807 -0.952 10.175 1.00 92.44 91 PHE A N 1
ATOM 729 C CA . PHE A 1 91 ? 0.429 -0.953 9.669 1.00 92.44 91 PHE A CA 1
ATOM 730 C C . PHE A 1 91 ? 0.136 -2.184 8.806 1.00 92.44 91 PHE A C 1
ATOM 732 O O . PHE A 1 91 ? -0.913 -2.810 8.966 1.00 92.44 91 PHE A O 1
ATOM 739 N N . SER A 1 92 ? 1.062 -2.568 7.922 1.00 95.69 92 SER A N 1
ATOM 740 C CA . SER A 1 92 ? 0.900 -3.721 7.021 1.00 95.69 92 SER A CA 1
ATOM 741 C C . SER A 1 92 ? 0.784 -5.074 7.741 1.00 95.69 92 SER A C 1
ATOM 743 O O . SER A 1 92 ? 0.327 -6.052 7.149 1.00 95.69 92 SER A O 1
ATOM 745 N N . GLU A 1 93 ? 1.172 -5.146 9.017 1.00 96.19 93 GLU A N 1
ATOM 746 C CA . GLU A 1 93 ? 0.970 -6.317 9.882 1.00 96.19 93 GLU A CA 1
ATOM 747 C C . GLU A 1 93 ? -0.480 -6.462 10.349 1.00 96.19 93 GLU A C 1
ATOM 749 O O . GLU A 1 93 ? -0.929 -7.571 10.640 1.00 96.19 93 GLU A O 1
ATOM 754 N N . HIS A 1 94 ? -1.239 -5.366 10.361 1.00 95.50 94 HIS A N 1
ATOM 755 C CA . HIS A 1 94 ? -2.560 -5.305 10.981 1.00 95.50 94 HIS A CA 1
ATOM 756 C C . HIS A 1 94 ? -3.693 -5.121 9.970 1.00 95.50 94 HIS A C 1
ATOM 758 O O . HIS A 1 94 ? -4.796 -5.617 10.210 1.00 95.50 94 HIS A O 1
ATOM 764 N N . VAL A 1 95 ? -3.421 -4.512 8.814 1.00 95.38 95 VAL A N 1
ATOM 765 C CA . VAL A 1 95 ? -4.427 -4.237 7.775 1.00 95.38 95 VAL A CA 1
ATOM 766 C C . VAL A 1 95 ? -4.248 -5.142 6.554 1.00 95.38 95 VAL A C 1
ATOM 768 O O . VAL A 1 95 ? -3.134 -5.530 6.204 1.00 95.38 95 VAL A O 1
ATOM 771 N N . ARG A 1 96 ? -5.348 -5.464 5.868 1.00 95.88 96 ARG A N 1
ATOM 772 C CA . ARG A 1 96 ? -5.335 -6.166 4.572 1.00 95.88 96 ARG A CA 1
ATOM 773 C C . ARG A 1 96 ? -5.215 -5.208 3.398 1.00 95.88 96 ARG A C 1
ATOM 775 O O . ARG A 1 96 ? -4.784 -5.609 2.318 1.00 95.88 96 ARG A O 1
ATOM 782 N N . SER A 1 97 ? -5.600 -3.955 3.583 1.00 95.25 97 SER A N 1
ATOM 783 C CA . SER A 1 97 ? -5.734 -3.003 2.494 1.00 95.25 97 SER A CA 1
ATOM 784 C C . SER A 1 97 ? -5.349 -1.610 2.953 1.00 95.25 97 SER A C 1
ATOM 786 O O . SER A 1 97 ? -5.807 -1.114 3.980 1.00 95.25 97 SER A O 1
ATOM 788 N N . MET A 1 98 ? -4.473 -0.989 2.170 1.00 94.50 98 MET A N 1
ATOM 789 C CA . MET A 1 98 ? -3.975 0.355 2.404 1.00 94.50 98 MET A CA 1
ATOM 790 C C . MET A 1 98 ? -4.110 1.173 1.126 1.00 94.50 98 MET A C 1
ATOM 792 O O . MET A 1 98 ? -3.752 0.735 0.030 1.00 94.50 98 MET A O 1
ATOM 796 N N . THR A 1 99 ? -4.636 2.384 1.244 1.00 91.81 99 THR A N 1
ATOM 797 C CA . THR A 1 99 ? -4.589 3.366 0.161 1.00 91.81 99 THR A CA 1
ATOM 798 C C . THR A 1 99 ? -4.004 4.660 0.664 1.00 91.81 99 THR A C 1
ATOM 800 O O . THR A 1 99 ? -4.391 5.159 1.712 1.00 91.81 99 THR A O 1
ATOM 803 N N . VAL A 1 100 ? -3.083 5.199 -0.115 1.00 88.25 100 VAL A N 1
ATOM 804 C CA . VAL A 1 100 ? -2.381 6.438 0.164 1.00 88.25 100 VAL A CA 1
ATOM 805 C C . VAL A 1 100 ? -2.707 7.393 -0.965 1.00 88.25 100 VAL A C 1
ATOM 807 O O . VAL A 1 100 ? -2.518 7.071 -2.138 1.00 88.25 100 VAL A O 1
ATOM 810 N N . ASN A 1 101 ? -3.226 8.557 -0.615 1.00 85.75 101 ASN A N 1
ATOM 811 C CA . ASN A 1 101 ? -3.500 9.639 -1.532 1.00 85.75 101 ASN A CA 1
ATOM 812 C C . ASN A 1 101 ? -2.761 10.882 -1.047 1.00 85.75 101 ASN A C 1
ATOM 814 O O . ASN A 1 101 ? -3.138 11.491 -0.044 1.00 85.75 101 ASN A O 1
ATOM 818 N N . GLN A 1 102 ? -1.688 11.232 -1.746 1.00 78.06 102 GLN A N 1
ATOM 819 C CA . GLN A 1 102 ? -0.775 12.280 -1.314 1.00 78.06 102 GLN A CA 1
ATOM 820 C C . GLN A 1 102 ? -0.676 13.424 -2.318 1.00 78.06 102 GLN A C 1
ATOM 822 O O . GLN A 1 102 ? -0.741 13.232 -3.539 1.00 78.06 102 GLN A O 1
ATOM 827 N N . PHE A 1 103 ? -0.444 14.613 -1.765 1.00 73.19 103 PHE A N 1
ATOM 828 C CA . PHE A 1 103 ? -0.144 15.840 -2.504 1.00 73.19 103 PHE A CA 1
ATOM 829 C C . PHE A 1 103 ? 1.346 16.214 -2.430 1.00 73.19 103 PHE A C 1
ATOM 831 O O . PHE A 1 103 ? 1.809 17.040 -3.223 1.00 73.19 103 PHE A O 1
ATOM 838 N N . ALA A 1 104 ? 2.098 15.552 -1.544 1.00 71.62 104 ALA A N 1
ATOM 839 C CA . ALA A 1 104 ? 3.526 15.745 -1.358 1.00 71.62 104 ALA A CA 1
ATOM 840 C C . ALA A 1 104 ? 4.362 15.206 -2.541 1.00 71.62 104 ALA A C 1
ATOM 842 O O . ALA A 1 104 ? 3.994 14.198 -3.164 1.00 71.62 104 ALA A O 1
ATOM 843 N N . PRO A 1 105 ? 5.514 15.844 -2.836 1.00 69.06 105 PRO A N 1
ATOM 844 C CA . PRO A 1 105 ? 6.436 15.425 -3.890 1.00 69.06 105 PRO A CA 1
ATOM 845 C C . PRO A 1 105 ? 7.270 14.193 -3.528 1.00 69.06 105 PRO A C 1
ATOM 847 O O . PRO A 1 105 ? 7.985 13.714 -4.400 1.00 69.06 105 PRO A O 1
ATOM 850 N N . TYR A 1 106 ? 7.185 13.702 -2.288 1.00 75.12 106 TYR A N 1
ATOM 851 C CA . TYR A 1 106 ? 7.903 12.531 -1.787 1.00 75.12 106 TYR A CA 1
ATOM 852 C C . TYR A 1 106 ? 6.925 11.578 -1.102 1.00 75.12 106 TYR A C 1
ATOM 854 O O . TYR A 1 106 ? 6.010 12.029 -0.407 1.00 75.12 106 TYR A O 1
ATOM 862 N N . LEU A 1 107 ? 7.053 10.267 -1.324 1.00 76.44 107 LEU A N 1
ATOM 863 C CA . LEU A 1 107 ? 6.185 9.273 -0.681 1.00 76.44 107 LEU A CA 1
ATOM 864 C C . LEU A 1 107 ? 6.387 9.337 0.836 1.00 76.44 107 LEU A C 1
ATOM 866 O O . LEU A 1 107 ? 7.483 9.099 1.329 1.00 76.44 107 LEU A O 1
ATOM 870 N N . PHE A 1 108 ? 5.348 9.752 1.563 1.00 74.00 108 PHE A N 1
ATOM 871 C CA . PHE A 1 108 ? 5.431 10.035 3.001 1.00 74.00 108 PHE A CA 1
ATOM 872 C C . PHE A 1 108 ? 6.616 10.935 3.413 1.00 74.00 108 PHE A C 1
ATOM 874 O O . PHE A 1 108 ? 7.254 10.719 4.439 1.00 74.00 108 PHE A O 1
ATOM 881 N N . GLY A 1 109 ? 6.955 11.922 2.581 1.00 73.62 109 GLY A N 1
ATOM 882 C CA . GLY A 1 109 ? 8.062 12.846 2.842 1.00 73.62 109 GLY A CA 1
ATOM 883 C C . GLY A 1 109 ? 9.458 12.290 2.537 1.00 73.62 109 GLY A C 1
ATOM 884 O O . GLY A 1 109 ? 10.362 13.089 2.330 1.00 73.62 109 GLY A O 1
ATOM 885 N N . VAL A 1 110 ? 9.652 10.968 2.427 1.00 77.81 110 VAL A N 1
ATOM 886 C CA . VAL A 1 110 ? 10.982 10.349 2.259 1.00 77.81 110 VAL A CA 1
ATOM 887 C C . VAL A 1 110 ? 11.564 10.624 0.870 1.00 77.81 110 VAL A C 1
ATOM 889 O O . VAL A 1 110 ? 11.078 10.118 -0.146 1.00 77.81 110 VAL A O 1
ATOM 892 N N . ILE A 1 111 ? 12.647 11.399 0.849 1.00 77.56 111 ILE A N 1
ATOM 893 C CA . ILE A 1 111 ? 13.423 11.728 -0.351 1.00 77.56 111 ILE A CA 1
ATOM 894 C C . ILE A 1 111 ? 14.244 10.504 -0.774 1.00 77.56 111 ILE A C 1
ATOM 896 O O . ILE A 1 111 ? 14.860 9.857 0.069 1.00 77.56 111 ILE A O 1
ATOM 900 N N . ASP A 1 112 ? 14.236 10.185 -2.073 1.00 76.81 112 ASP A N 1
ATOM 901 C CA . ASP A 1 112 ? 15.010 9.088 -2.680 1.00 76.81 112 ASP A CA 1
ATOM 902 C C . ASP A 1 112 ? 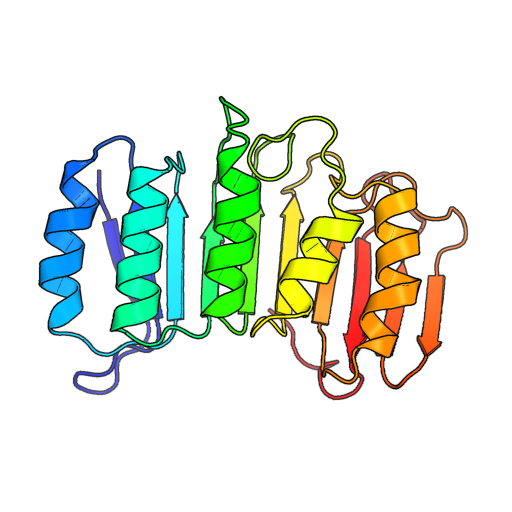14.836 7.718 -1.988 1.00 76.81 112 ASP A C 1
ATOM 904 O O . ASP A 1 112 ? 15.744 6.889 -1.954 1.00 76.81 112 ASP A O 1
ATOM 908 N N . GLY A 1 113 ? 13.647 7.463 -1.434 1.00 79.88 113 GLY A N 1
ATOM 909 C CA . GLY A 1 113 ? 13.341 6.210 -0.750 1.00 79.88 113 GLY A CA 1
ATOM 910 C C . GLY A 1 113 ? 1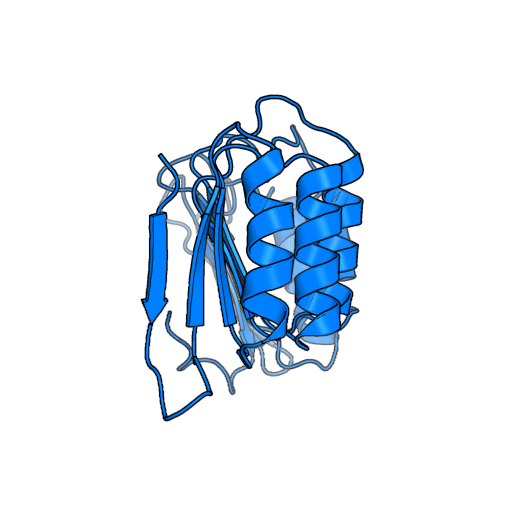3.406 4.984 -1.671 1.00 79.88 113 GLY A C 1
ATOM 911 O O . GLY A 1 113 ? 12.787 4.941 -2.738 1.00 79.88 113 GLY A O 1
ATOM 912 N N . GLU A 1 114 ? 14.092 3.935 -1.215 1.00 87.25 114 GLU A N 1
ATOM 913 C CA . GLU A 1 114 ? 14.111 2.623 -1.870 1.00 87.25 114 GLU A CA 1
ATOM 914 C C . GLU A 1 114 ? 12.835 1.832 -1.534 1.00 87.25 114 GLU A C 1
ATOM 916 O O . GLU A 1 114 ? 12.804 0.949 -0.674 1.00 87.25 114 GLU A O 1
ATOM 921 N N . TRP A 1 115 ? 11.739 2.175 -2.211 1.00 91.06 115 TRP A N 1
ATOM 922 C CA . TRP A 1 115 ? 10.402 1.660 -1.898 1.00 91.06 115 TRP A CA 1
ATOM 923 C C . TRP A 1 115 ? 10.162 0.200 -2.280 1.00 91.06 115 TRP A C 1
ATOM 925 O O . TRP A 1 115 ? 9.290 -0.438 -1.694 1.00 91.06 115 TRP A O 1
ATOM 935 N N . GLY A 1 116 ? 10.911 -0.355 -3.236 1.00 94.25 116 GLY A N 1
ATOM 936 C CA . GLY A 1 116 ? 10.755 -1.744 -3.676 1.00 94.25 116 GLY A CA 1
ATOM 937 C C . GLY A 1 116 ? 10.852 -2.746 -2.515 1.00 94.25 116 GLY A C 1
ATOM 938 O O . GLY A 1 116 ? 9.874 -3.449 -2.248 1.00 94.25 116 GLY A O 1
ATOM 939 N N . PRO A 1 117 ? 11.983 -2.798 -1.782 1.00 95.50 117 PRO A N 1
ATOM 940 C CA . PRO A 1 117 ? 12.134 -3.665 -0.612 1.00 95.50 117 PRO A CA 1
ATOM 941 C C . PRO A 1 117 ? 11.100 -3.408 0.493 1.00 95.50 117 PRO A C 1
ATOM 943 O O . PRO A 1 117 ? 10.583 -4.364 1.070 1.00 95.50 117 PRO A O 1
ATOM 946 N N . VAL A 1 118 ? 10.758 -2.141 0.758 1.00 94.62 118 VAL A N 1
ATOM 947 C CA . VAL A 1 118 ? 9.763 -1.766 1.779 1.00 94.62 118 VAL A CA 1
ATOM 948 C C . VAL A 1 118 ? 8.387 -2.325 1.427 1.00 94.62 118 VAL A C 1
ATOM 950 O O . VAL A 1 118 ? 7.768 -3.004 2.238 1.00 94.62 118 VAL A O 1
ATOM 953 N N . ILE A 1 119 ? 7.923 -2.114 0.195 1.00 96.50 119 ILE A N 1
ATOM 954 C CA . ILE A 1 119 ? 6.616 -2.595 -0.259 1.00 96.50 119 ILE A CA 1
ATOM 955 C C . ILE A 1 119 ? 6.579 -4.131 -0.275 1.00 96.50 119 ILE A C 1
ATOM 957 O O . ILE A 1 119 ? 5.583 -4.723 0.136 1.00 96.50 119 ILE A O 1
ATOM 961 N N . ILE A 1 120 ? 7.666 -4.801 -0.677 1.00 97.88 120 ILE A N 1
ATOM 962 C CA . ILE A 1 120 ? 7.771 -6.268 -0.581 1.00 97.88 120 ILE A CA 1
ATOM 963 C C . ILE A 1 120 ? 7.640 -6.724 0.873 1.00 97.88 120 ILE A C 1
ATOM 965 O O . ILE A 1 120 ? 6.894 -7.663 1.159 1.00 97.88 120 ILE A O 1
ATOM 969 N N . LYS A 1 121 ? 8.324 -6.045 1.802 1.00 97.50 121 LYS A N 1
ATOM 970 C CA . LYS A 1 121 ? 8.214 -6.330 3.234 1.00 97.50 121 LYS A CA 1
ATOM 971 C C . LYS A 1 121 ? 6.779 -6.130 3.723 1.00 97.50 121 LYS A C 1
ATOM 973 O O . LYS A 1 121 ? 6.266 -7.010 4.409 1.00 97.50 121 LYS A O 1
ATOM 978 N N . MET A 1 122 ? 6.099 -5.067 3.300 1.00 97.25 122 MET A N 1
ATOM 979 C CA . MET A 1 122 ? 4.692 -4.838 3.637 1.00 97.25 122 MET A CA 1
ATOM 980 C C . MET A 1 122 ? 3.784 -5.977 3.148 1.00 97.25 122 MET A C 1
ATOM 982 O O . MET A 1 122 ? 2.971 -6.494 3.909 1.00 97.25 122 MET A O 1
ATOM 986 N N . PHE A 1 123 ? 3.948 -6.437 1.904 1.00 98.06 123 PHE A N 1
ATOM 987 C CA . PHE A 1 123 ? 3.166 -7.561 1.371 1.00 98.06 123 PHE A CA 1
ATOM 988 C C . PHE A 1 123 ? 3.521 -8.918 1.989 1.00 98.06 123 PHE A C 1
ATOM 990 O O . PHE A 1 123 ? 2.710 -9.841 1.910 1.00 98.06 123 PHE A O 1
ATOM 997 N N . SER A 1 124 ? 4.692 -9.059 2.620 1.00 97.19 124 SER A N 1
ATOM 998 C CA . SER A 1 124 ? 5.048 -10.278 3.367 1.00 97.19 124 SER A CA 1
ATOM 999 C C . SER A 1 124 ? 4.250 -10.432 4.664 1.00 97.19 124 SER A C 1
ATOM 1001 O O . SER A 1 124 ? 4.180 -11.529 5.211 1.00 97.19 124 SER A O 1
ATOM 1003 N N . ASN A 1 125 ? 3.613 -9.347 5.113 1.00 96.62 125 ASN A N 1
ATOM 1004 C CA . ASN A 1 125 ? 2.765 -9.304 6.294 1.00 96.62 125 ASN A CA 1
ATOM 1005 C C . ASN A 1 125 ? 1.285 -9.585 5.928 1.00 96.62 125 ASN A C 1
ATOM 1007 O O . ASN A 1 125 ? 0.997 -10.369 5.019 1.00 96.62 125 ASN A O 1
ATOM 1011 N N . LYS A 1 126 ? 0.316 -8.979 6.630 1.00 96.38 126 LYS A N 1
ATOM 1012 C CA . LYS A 1 126 ? -1.132 -9.188 6.422 1.00 96.38 126 LYS A CA 1
ATOM 1013 C C . LYS A 1 126 ? -1.673 -8.455 5.185 1.00 96.38 126 LYS A C 1
ATOM 1015 O O . LYS A 1 126 ? -2.716 -8.839 4.661 1.00 96.38 126 LYS A O 1
ATOM 1020 N N . LEU A 1 127 ? -0.957 -7.446 4.693 1.00 97.38 127 LEU A N 1
ATOM 1021 C CA . LEU A 1 127 ? -1.377 -6.616 3.567 1.00 97.38 127 LEU A CA 1
ATOM 1022 C C . LEU A 1 127 ? -1.521 -7.413 2.263 1.00 97.38 127 LEU A C 1
ATOM 1024 O O . LEU A 1 127 ? -0.586 -8.083 1.831 1.00 97.38 127 LEU A O 1
ATOM 1028 N N . ASP A 1 128 ? -2.666 -7.277 1.603 1.00 97.25 128 ASP A N 1
ATOM 1029 C CA . ASP A 1 128 ? -2.967 -7.858 0.293 1.00 97.25 128 ASP A CA 1
ATOM 1030 C C . ASP A 1 128 ? -3.220 -6.777 -0.765 1.00 97.25 128 ASP A C 1
ATOM 1032 O O . ASP A 1 128 ? -3.082 -7.038 -1.960 1.00 97.25 128 ASP A O 1
ATOM 1036 N N . TYR A 1 129 ? -3.586 -5.554 -0.370 1.00 96.94 129 TYR A N 1
ATOM 1037 C CA . TYR A 1 129 ? -3.854 -4.432 -1.274 1.00 96.94 129 TYR A CA 1
ATOM 1038 C C . TYR A 1 129 ? -3.056 -3.187 -0.899 1.00 96.94 129 TYR A C 1
ATOM 1040 O O . TYR A 1 129 ? -3.128 -2.727 0.239 1.00 96.94 129 TYR A O 1
ATOM 1048 N N . LEU A 1 130 ? -2.383 -2.585 -1.879 1.00 95.81 130 LEU A N 1
ATOM 1049 C CA . LEU A 1 130 ? -1.754 -1.276 -1.734 1.00 95.81 130 LEU A CA 1
ATOM 1050 C C . LEU A 1 130 ? -2.008 -0.424 -2.975 1.00 95.81 130 LEU A C 1
ATOM 1052 O O . LEU A 1 130 ? -1.664 -0.816 -4.092 1.00 95.81 130 LEU A O 1
ATOM 1056 N N . ARG A 1 131 ? -2.566 0.769 -2.771 1.00 93.00 131 ARG A N 1
ATOM 1057 C CA . ARG A 1 131 ? -2.680 1.798 -3.808 1.00 93.00 131 ARG A CA 1
ATOM 1058 C C . ARG A 1 131 ? -2.006 3.079 -3.347 1.00 93.00 131 ARG A C 1
ATOM 1060 O O . ARG A 1 131 ? -2.353 3.597 -2.292 1.00 93.00 131 ARG A O 1
ATOM 1067 N N . ILE A 1 132 ? -1.096 3.605 -4.155 1.00 89.88 132 ILE A N 1
ATOM 1068 C CA . ILE A 1 132 ? -0.428 4.884 -3.911 1.00 89.88 132 ILE A CA 1
ATOM 1069 C C . ILE A 1 132 ? -0.784 5.821 -5.063 1.00 89.88 132 ILE A C 1
ATOM 1071 O O . ILE A 1 132 ? -0.395 5.600 -6.210 1.00 89.88 132 ILE A O 1
ATOM 1075 N N . ASN A 1 133 ? -1.549 6.864 -4.753 1.00 86.06 133 ASN A N 1
ATOM 1076 C CA . ASN A 1 133 ? -1.938 7.907 -5.688 1.00 86.06 133 ASN A CA 1
ATOM 1077 C C . ASN A 1 133 ? -1.149 9.181 -5.379 1.00 86.06 133 ASN A C 1
ATOM 1079 O O . ASN A 1 133 ? -1.216 9.724 -4.276 1.00 86.06 133 ASN A O 1
ATOM 1083 N N . THR A 1 134 ? -0.430 9.674 -6.379 1.00 75.88 134 THR A N 1
ATOM 1084 C CA . THR A 1 134 ? 0.272 10.957 -6.346 1.00 75.88 134 THR A CA 1
ATOM 1085 C C . THR A 1 134 ? -0.528 11.921 -7.212 1.00 75.88 134 THR A C 1
ATOM 1087 O O . THR A 1 134 ? -0.497 11.800 -8.436 1.00 75.88 134 THR A O 1
ATOM 1090 N N . MET A 1 135 ? -1.300 12.824 -6.599 1.00 70.88 135 MET A N 1
ATOM 1091 C CA . MET A 1 135 ? -2.320 13.676 -7.246 1.00 70.88 135 MET A CA 1
ATOM 1092 C C . MET A 1 135 ? -1.725 14.677 -8.261 1.00 70.88 135 MET A C 1
ATOM 1094 O O . MET A 1 135 ? -1.670 15.879 -8.020 1.00 70.88 135 MET A O 1
ATOM 1098 N N . GLY A 1 136 ? -1.238 14.187 -9.405 1.00 62.88 136 GLY A N 1
ATOM 1099 C CA . GLY A 1 136 ? -0.593 14.978 -10.460 1.00 62.88 136 GLY A CA 1
ATOM 1100 C C . GLY A 1 136 ? 0.883 15.327 -10.215 1.00 62.88 136 GLY A C 1
ATOM 1101 O O . GLY A 1 136 ? 1.457 16.090 -10.990 1.00 62.88 136 GLY A O 1
ATOM 1102 N N . LYS A 1 137 ? 1.508 14.789 -9.159 1.00 69.62 137 LYS A N 1
ATOM 1103 C CA . LYS A 1 137 ? 2.947 14.946 -8.866 1.00 69.62 137 LYS A CA 1
ATOM 1104 C C . LYS A 1 137 ? 3.781 13.847 -9.526 1.00 69.62 137 LYS A C 1
ATOM 1106 O O . LYS A 1 137 ? 3.230 12.837 -9.961 1.00 69.62 137 LYS A O 1
ATOM 1111 N N . GLU A 1 138 ? 5.100 14.055 -9.605 1.00 72.19 138 GLU A N 1
ATOM 1112 C CA . GLU A 1 138 ? 6.007 13.048 -10.167 1.00 72.19 138 GLU A CA 1
ATOM 1113 C C . GLU A 1 138 ? 5.862 11.702 -9.437 1.00 72.19 138 GLU A C 1
ATOM 1115 O O . GLU A 1 138 ? 5.634 11.678 -8.222 1.00 72.19 138 GLU A O 1
ATOM 1120 N N . PRO A 1 139 ? 5.980 10.571 -10.152 1.00 72.81 139 PRO A N 1
ATOM 1121 C CA . PRO A 1 139 ? 5.812 9.270 -9.534 1.00 72.81 139 PRO A CA 1
ATOM 1122 C C . PRO A 1 139 ? 6.986 8.937 -8.611 1.00 72.81 139 PRO A C 1
ATOM 1124 O O . PRO A 1 139 ? 8.140 9.206 -8.940 1.00 72.81 139 PRO A O 1
ATOM 1127 N N . GLN A 1 140 ? 6.678 8.299 -7.483 1.00 77.19 140 GLN A N 1
ATOM 1128 C CA . GLN A 1 140 ? 7.632 8.063 -6.390 1.00 77.19 140 GLN A CA 1
ATOM 1129 C C . GLN A 1 140 ? 8.375 6.733 -6.496 1.00 77.19 140 GLN A C 1
ATOM 1131 O O . GLN A 1 140 ? 9.422 6.544 -5.884 1.00 77.19 140 GLN A O 1
ATOM 1136 N N . ILE A 1 141 ? 7.839 5.791 -7.272 1.00 86.81 141 ILE A N 1
ATOM 1137 C CA . ILE A 1 141 ? 8.479 4.494 -7.468 1.00 86.81 141 ILE A CA 1
ATOM 1138 C C . ILE A 1 141 ? 9.492 4.619 -8.603 1.00 86.81 141 ILE A C 1
ATOM 1140 O O . ILE A 1 141 ? 9.130 4.906 -9.749 1.00 86.81 141 ILE A O 1
ATOM 1144 N N . SER A 1 142 ? 10.767 4.389 -8.285 1.00 86.88 142 SER A N 1
ATOM 1145 C CA . SER A 1 142 ? 11.838 4.310 -9.277 1.00 86.88 142 SER A CA 1
ATOM 1146 C C . SER A 1 142 ? 11.644 3.103 -10.199 1.00 86.88 142 SER A C 1
ATOM 1148 O O . SER A 1 142 ? 11.002 2.116 -9.830 1.00 86.88 142 SER A O 1
ATOM 1150 N N . LYS A 1 143 ? 12.242 3.140 -11.395 1.00 87.06 143 LYS A N 1
ATOM 1151 C CA . LYS A 1 143 ? 12.236 1.987 -12.309 1.00 87.06 143 LYS A CA 1
ATOM 1152 C C . LYS A 1 143 ? 12.788 0.724 -11.637 1.00 87.06 143 LYS A C 1
ATOM 1154 O O . LYS A 1 143 ? 12.200 -0.339 -11.787 1.00 87.06 143 LYS A O 1
ATOM 1159 N N . TYR A 1 144 ? 13.876 0.855 -10.875 1.00 89.50 144 TYR A N 1
ATOM 1160 C CA . TYR A 1 144 ? 14.478 -0.261 -10.142 1.00 89.50 144 TYR A CA 1
ATOM 1161 C C . TYR A 1 144 ? 13.498 -0.876 -9.136 1.00 89.50 144 TYR A C 1
ATOM 1163 O O . TYR A 1 144 ? 13.272 -2.084 -9.152 1.00 89.50 144 TYR A O 1
ATOM 1171 N N . SER A 1 145 ? 12.846 -0.042 -8.317 1.00 91.81 145 SER A N 1
ATOM 1172 C CA . SER A 1 145 ? 11.827 -0.510 -7.374 1.00 91.81 145 SER A CA 1
ATOM 1173 C C . SER A 1 145 ? 10.655 -1.187 -8.089 1.00 91.81 145 SER A C 1
ATOM 1175 O O . SER A 1 145 ? 10.186 -2.230 -7.645 1.00 91.81 145 SER A O 1
ATOM 1177 N N . ALA A 1 146 ? 10.197 -0.645 -9.217 1.00 91.56 146 ALA A N 1
ATOM 1178 C CA . ALA A 1 146 ? 9.115 -1.235 -10.000 1.00 91.56 146 ALA A CA 1
ATOM 1179 C C . ALA A 1 146 ? 9.487 -2.584 -10.638 1.00 91.56 146 ALA A C 1
ATOM 1181 O O . ALA A 1 146 ? 8.687 -3.520 -10.596 1.00 91.56 146 ALA A O 1
ATOM 1182 N N . ASP A 1 147 ? 10.705 -2.709 -11.167 1.00 92.25 147 ASP A N 1
ATOM 1183 C CA . ASP A 1 147 ? 11.229 -3.969 -11.700 1.00 92.25 147 ASP A CA 1
ATOM 1184 C C . ASP A 1 147 ? 11.327 -5.030 -10.597 1.00 92.25 147 ASP A C 1
ATOM 1186 O O . ASP A 1 147 ? 10.848 -6.150 -10.773 1.00 92.25 147 ASP A O 1
ATOM 1190 N N . LEU A 1 148 ? 11.821 -4.651 -9.417 1.00 95.56 148 LEU A N 1
ATOM 1191 C CA . LEU A 1 148 ? 11.869 -5.543 -8.263 1.00 95.56 148 LEU A CA 1
ATOM 1192 C C . LEU A 1 148 ? 10.462 -5.997 -7.834 1.00 95.56 148 LEU A C 1
ATOM 1194 O O . LEU A 1 148 ? 10.242 -7.178 -7.561 1.00 95.56 148 LEU A O 1
ATOM 1198 N N . LEU A 1 149 ? 9.488 -5.083 -7.801 1.00 96.19 149 LEU A N 1
ATOM 1199 C CA . LEU A 1 149 ? 8.111 -5.394 -7.41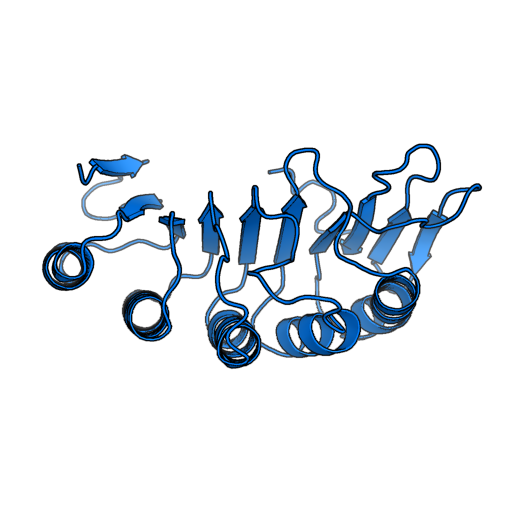4 1.00 96.19 149 LEU A CA 1
ATOM 1200 C C . LEU A 1 149 ? 7.439 -6.357 -8.398 1.00 96.19 149 LEU A C 1
ATOM 1202 O O . LEU A 1 149 ? 6.810 -7.322 -7.961 1.00 96.19 149 LEU A O 1
ATOM 1206 N N . ARG A 1 150 ? 7.595 -6.150 -9.713 1.00 94.62 150 ARG A N 1
ATOM 1207 C CA . ARG A 1 150 ? 6.991 -7.044 -10.719 1.00 94.62 150 ARG A CA 1
ATOM 1208 C C . ARG A 1 150 ? 7.576 -8.455 -10.660 1.00 94.62 150 ARG A C 1
ATOM 1210 O O . ARG A 1 150 ? 6.880 -9.408 -10.988 1.00 94.62 150 ARG A O 1
ATOM 1217 N N . GLU A 1 151 ? 8.847 -8.582 -10.286 1.00 96.00 151 GLU A N 1
ATOM 1218 C CA . GLU A 1 151 ? 9.540 -9.868 -10.204 1.00 96.00 151 GLU A CA 1
ATOM 1219 C C . GLU A 1 151 ? 9.187 -10.617 -8.919 1.00 96.00 151 GLU A C 1
ATOM 1221 O O . GLU A 1 151 ? 9.128 -11.844 -8.920 1.00 96.00 151 GLU A O 1
ATOM 1226 N N . ARG A 1 152 ? 8.943 -9.895 -7.817 1.00 98.12 152 ARG A N 1
ATOM 1227 C CA . ARG A 1 152 ? 8.791 -10.495 -6.485 1.00 98.12 152 ARG A CA 1
ATOM 1228 C C . ARG A 1 152 ? 7.350 -10.690 -6.047 1.00 98.12 152 ARG A C 1
ATOM 1230 O O . ARG A 1 152 ? 7.047 -11.759 -5.526 1.00 98.12 152 ARG A O 1
ATOM 1237 N N . LEU A 1 153 ? 6.464 -9.712 -6.252 1.00 97.81 153 LEU A N 1
ATOM 1238 C CA . LEU A 1 153 ? 5.092 -9.790 -5.732 1.00 97.81 153 LEU A CA 1
ATOM 1239 C C . LEU A 1 153 ? 4.304 -11.005 -6.263 1.00 97.81 153 LEU A C 1
ATOM 1241 O O . LEU A 1 153 ? 3.691 -11.693 -5.447 1.00 97.81 153 LEU A O 1
ATOM 1245 N N . PRO A 1 154 ? 4.355 -11.359 -7.565 1.00 97.75 154 PRO A N 1
ATOM 1246 C CA . PRO A 1 154 ? 3.625 -12.525 -8.072 1.00 97.75 154 PRO A CA 1
ATOM 1247 C C . PRO A 1 154 ? 4.060 -13.861 -7.456 1.00 97.75 154 PRO A C 1
ATOM 1249 O O . PRO A 1 154 ? 3.284 -14.811 -7.422 1.00 97.75 154 PRO A O 1
ATOM 1252 N N . LEU A 1 155 ? 5.296 -13.941 -6.953 1.00 97.69 155 LEU A N 1
ATOM 1253 C CA . LEU A 1 155 ? 5.877 -15.162 -6.390 1.00 97.69 155 LEU A CA 1
ATOM 1254 C C . LEU A 1 155 ? 5.501 -15.391 -4.918 1.00 97.69 155 LEU A C 1
ATOM 1256 O O . LEU A 1 155 ? 5.851 -16.423 -4.353 1.00 97.69 155 LEU A O 1
ATOM 1260 N N . MET A 1 156 ? 4.802 -14.451 -4.273 1.00 96.25 156 MET A N 1
ATOM 1261 C CA . MET A 1 156 ? 4.524 -14.509 -2.830 1.00 96.25 156 MET A CA 1
ATOM 1262 C C . MET A 1 156 ? 3.398 -15.482 -2.448 1.00 96.25 156 MET A C 1
ATOM 1264 O O . MET A 1 156 ? 3.117 -15.645 -1.265 1.00 96.25 156 MET A O 1
ATOM 1268 N N . GLY A 1 157 ? 2.718 -16.100 -3.422 1.00 94.06 157 GLY A N 1
ATOM 1269 C CA . GLY A 1 157 ? 1.603 -17.022 -3.165 1.00 94.06 157 GLY A CA 1
ATOM 1270 C C . GLY A 1 157 ? 0.361 -16.352 -2.559 1.00 94.06 157 GLY A C 1
ATOM 1271 O O . GLY A 1 157 ? -0.514 -17.030 -2.024 1.00 94.06 157 GLY A O 1
ATOM 1272 N N . LYS A 1 158 ? 0.280 -15.018 -2.628 1.00 95.81 158 LYS A N 1
ATOM 1273 C CA . LYS A 1 158 ? -0.820 -14.204 -2.100 1.00 95.81 158 LYS A CA 1
ATOM 1274 C C . LYS A 1 158 ? -1.632 -13.596 -3.238 1.00 95.81 158 LYS A C 1
ATOM 1276 O O . LYS A 1 158 ? -1.113 -13.345 -4.322 1.00 95.81 158 LYS A O 1
ATOM 1281 N N . LYS A 1 159 ? -2.905 -13.294 -2.974 1.00 97.12 159 LYS A N 1
ATOM 1282 C CA . LYS A 1 159 ? -3.789 -12.595 -3.921 1.00 97.12 159 LYS A CA 1
ATOM 1283 C C . LYS A 1 159 ? -3.511 -11.090 -3.882 1.00 97.12 159 LYS A C 1
ATOM 1285 O O . LYS A 1 159 ? -4.327 -10.313 -3.389 1.00 97.12 159 LYS A O 1
ATOM 1290 N N . ILE A 1 160 ? -2.343 -10.674 -4.359 1.00 97.25 160 ILE A N 1
ATOM 1291 C CA . ILE A 1 160 ? -1.865 -9.293 -4.228 1.00 97.25 160 ILE A CA 1
ATOM 1292 C C . ILE A 1 160 ? -2.539 -8.372 -5.251 1.00 97.25 160 ILE A C 1
ATOM 1294 O O . ILE A 1 160 ? -2.781 -8.748 -6.396 1.00 97.25 160 ILE A O 1
ATOM 1298 N N . SER A 1 161 ? -2.836 -7.138 -4.844 1.00 97.31 161 SER A N 1
ATOM 1299 C CA . SER A 1 161 ? -3.186 -6.040 -5.746 1.00 97.31 161 SER A CA 1
ATOM 1300 C C . SER A 1 161 ? -2.394 -4.792 -5.367 1.00 97.31 161 SER A C 1
ATOM 1302 O O . SER A 1 161 ? -2.652 -4.159 -4.347 1.00 97.31 161 SER A O 1
ATOM 1304 N N . PHE A 1 162 ? -1.440 -4.433 -6.214 1.00 96.00 162 PHE A N 1
ATOM 1305 C CA . PHE A 1 162 ? -0.566 -3.280 -6.074 1.00 96.00 162 PHE A CA 1
ATOM 1306 C C . PHE A 1 162 ? -0.768 -2.307 -7.235 1.00 96.00 162 PHE A C 1
ATOM 1308 O O . PHE A 1 162 ? -0.779 -2.707 -8.403 1.00 96.00 162 PHE A O 1
ATOM 1315 N N . LEU A 1 163 ? -0.923 -1.026 -6.905 1.00 93.19 163 LEU A N 1
ATOM 1316 C CA . LEU A 1 163 ? -1.073 0.065 -7.860 1.00 93.19 163 LEU A CA 1
ATOM 1317 C C . LEU A 1 163 ? -0.265 1.273 -7.394 1.00 93.19 163 LEU A C 1
ATOM 1319 O O . LEU A 1 163 ? -0.482 1.775 -6.292 1.00 93.19 163 LEU A O 1
ATOM 1323 N N . SER A 1 164 ? 0.635 1.769 -8.236 1.00 90.62 164 SER A N 1
ATOM 1324 C CA . SER A 1 164 ? 1.372 2.999 -7.948 1.00 90.62 164 SER A CA 1
ATOM 1325 C C . SER A 1 164 ? 1.869 3.673 -9.220 1.00 90.62 164 SER A C 1
ATOM 1327 O O . SER A 1 164 ? 2.117 3.015 -10.233 1.00 90.62 164 SER A O 1
ATOM 1329 N N . GLY A 1 165 ? 2.048 4.991 -9.163 1.00 86.56 165 GLY A N 1
ATOM 1330 C CA . GLY A 1 165 ? 2.801 5.709 -10.182 1.00 86.56 165 GLY A CA 1
ATOM 1331 C C . GLY A 1 165 ? 4.274 5.280 -10.178 1.00 86.56 165 GLY A C 1
ATOM 1332 O O . GLY A 1 165 ? 4.902 5.203 -9.122 1.00 86.56 165 GLY A O 1
ATOM 1333 N N . CYS A 1 166 ? 4.853 5.074 -11.360 1.00 83.56 166 CYS A N 1
ATOM 1334 C CA . CYS A 1 166 ? 6.266 4.766 -11.547 1.00 83.56 166 CYS A CA 1
ATOM 1335 C C . CYS A 1 166 ? 6.928 5.702 -12.568 1.00 83.56 166 CYS A C 1
ATOM 1337 O O . CYS A 1 166 ? 6.392 5.977 -13.645 1.00 83.56 166 CYS A O 1
ATOM 1339 N N . LYS A 1 167 ? 8.114 6.207 -12.215 1.00 77.31 167 LYS A N 1
ATOM 1340 C CA . LYS A 1 1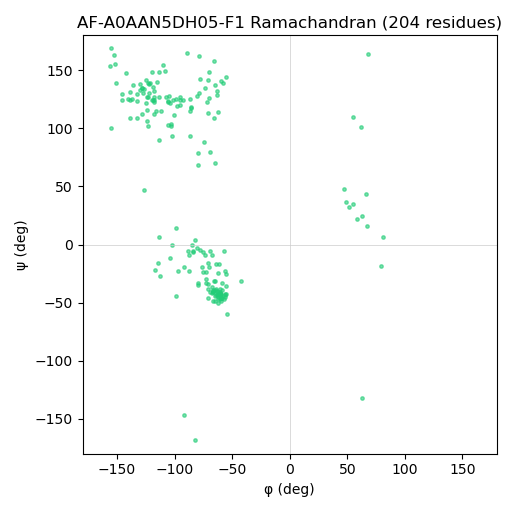67 ? 8.864 7.180 -13.010 1.00 77.31 167 LYS A CA 1
ATOM 1341 C C . LYS A 1 167 ? 9.585 6.480 -14.159 1.00 77.31 167 LYS A C 1
ATOM 1343 O O . LYS A 1 167 ? 10.317 5.517 -13.944 1.00 77.31 167 LYS A O 1
ATOM 1348 N N . ASN A 1 168 ? 9.422 7.010 -15.375 1.00 70.12 168 ASN A N 1
ATOM 1349 C CA . ASN A 1 168 ? 10.123 6.559 -16.588 1.00 70.12 168 ASN A CA 1
ATOM 1350 C C . ASN A 1 168 ? 9.954 5.053 -16.882 1.00 70.12 168 ASN A C 1
ATOM 1352 O O . ASN A 1 168 ? 10.881 4.383 -17.346 1.00 70.12 168 ASN A O 1
ATOM 1356 N N . TYR A 1 169 ? 8.776 4.503 -16.578 1.00 67.75 169 TYR A N 1
ATOM 1357 C CA . TYR A 1 169 ? 8.528 3.069 -16.672 1.00 67.75 169 TYR A CA 1
ATOM 1358 C C . TYR A 1 169 ? 8.085 2.668 -18.094 1.00 67.75 169 TYR A C 1
ATOM 1360 O O . TYR A 1 169 ? 6.911 2.735 -18.433 1.00 67.75 169 TYR A O 1
ATOM 1368 N N . TYR A 1 170 ? 9.074 2.274 -18.911 1.00 64.12 170 TYR A N 1
ATOM 1369 C CA . TYR A 1 170 ? 9.006 1.687 -20.264 1.00 64.12 170 TYR A CA 1
ATOM 1370 C C . TYR A 1 170 ? 8.230 2.460 -21.348 1.00 64.12 170 TYR A C 1
ATOM 1372 O O . TYR A 1 170 ? 7.010 2.394 -21.424 1.00 64.12 170 TYR A O 1
ATOM 1380 N N . GLU A 1 171 ? 8.957 3.021 -22.323 1.00 58.41 171 GLU A N 1
ATOM 1381 C CA . GLU A 1 171 ? 8.408 3.674 -23.533 1.00 58.41 171 GLU A CA 1
ATOM 1382 C C . GLU A 1 171 ? 7.470 2.783 -24.371 1.00 58.41 171 GLU A C 1
ATOM 1384 O O . GLU A 1 171 ? 6.644 3.288 -25.124 1.00 58.41 171 GLU A O 1
ATOM 1389 N N . LYS A 1 172 ? 7.579 1.451 -24.250 1.00 66.06 172 LYS A N 1
ATOM 1390 C CA . LYS A 1 172 ? 6.768 0.478 -25.007 1.00 66.06 172 LYS A CA 1
ATOM 1391 C C . LYS A 1 172 ? 5.620 -0.148 -24.203 1.00 66.06 172 LYS A C 1
ATOM 1393 O O . LYS A 1 172 ? 4.867 -0.942 -24.757 1.00 66.06 172 LYS A O 1
ATOM 1398 N N . GLY A 1 173 ? 5.468 0.226 -22.929 1.00 73.62 173 GLY A N 1
ATOM 1399 C CA . GLY A 1 173 ? 4.503 -0.373 -22.007 1.00 73.62 173 GLY A CA 1
ATOM 1400 C C . GLY A 1 173 ? 4.813 -1.832 -21.636 1.00 73.62 173 GLY A C 1
ATOM 1401 O O . GLY A 1 173 ? 5.616 -2.508 -22.277 1.00 73.62 173 GLY A O 1
ATOM 1402 N N . LEU A 1 174 ? 4.177 -2.312 -20.568 1.00 86.56 174 LEU A N 1
ATOM 1403 C CA . LEU A 1 174 ? 4.141 -3.726 -20.180 1.00 86.56 174 LEU A CA 1
ATOM 1404 C C . LEU A 1 174 ? 2.680 -4.167 -20.115 1.00 86.56 174 LEU A C 1
ATOM 1406 O O . LEU A 1 174 ? 1.849 -3.423 -19.595 1.00 86.56 174 LEU A O 1
ATOM 1410 N N . ASP A 1 175 ? 2.378 -5.363 -20.609 1.00 91.88 175 ASP A N 1
ATOM 1411 C CA . ASP A 1 175 ? 1.069 -6.003 -20.452 1.00 91.88 175 ASP A CA 1
ATOM 1412 C C . ASP A 1 175 ? 1.255 -7.521 -20.580 1.00 91.88 175 ASP A C 1
ATOM 1414 O O . ASP A 1 175 ? 1.475 -8.043 -21.673 1.00 91.88 175 ASP A O 1
ATOM 1418 N N . TYR A 1 176 ? 1.299 -8.224 -19.450 1.00 93.88 176 TYR A N 1
ATOM 1419 C CA . TYR A 1 176 ? 1.479 -9.676 -19.419 1.00 93.88 176 TYR A CA 1
ATOM 1420 C C . TYR A 1 176 ? 0.903 -10.280 -18.139 1.00 93.88 176 TYR A C 1
ATOM 1422 O O . TYR A 1 176 ? 0.538 -9.573 -17.203 1.00 93.88 176 TYR A O 1
ATOM 1430 N N . THR A 1 177 ? 0.811 -11.608 -18.093 1.00 96.75 177 THR A N 1
ATOM 1431 C CA . THR A 1 177 ? 0.351 -12.345 -16.910 1.00 96.75 177 THR A CA 1
ATOM 1432 C C . THR A 1 177 ? 1.411 -13.349 -16.476 1.00 96.75 177 THR A C 1
ATOM 1434 O O . THR A 1 177 ? 2.037 -13.993 -17.315 1.00 96.75 177 THR A O 1
ATOM 1437 N N . THR A 1 178 ? 1.627 -13.481 -15.169 1.00 96.75 178 THR A N 1
ATOM 1438 C CA . THR A 1 178 ? 2.538 -14.465 -14.571 1.00 96.75 178 THR A CA 1
ATOM 1439 C C . THR A 1 178 ? 2.055 -14.843 -13.173 1.00 96.75 178 THR A C 1
ATOM 1441 O O . THR A 1 178 ? 1.616 -13.966 -12.436 1.00 96.75 178 THR A O 1
ATOM 1444 N N . HIS A 1 179 ? 2.119 -16.127 -12.804 1.00 97.00 179 HIS A N 1
ATOM 1445 C CA . HIS A 1 179 ? 1.711 -16.631 -11.478 1.00 97.00 179 HIS A CA 1
ATOM 1446 C C . HIS A 1 179 ? 0.341 -16.101 -11.016 1.00 97.00 179 HIS A C 1
ATOM 1448 O O . HIS A 1 179 ? 0.219 -15.565 -9.920 1.00 97.00 179 HIS A O 1
ATOM 1454 N N . ASP A 1 180 ? -0.670 -16.157 -11.887 1.00 97.69 180 ASP A N 1
ATOM 1455 C CA . ASP A 1 180 ? -2.016 -15.617 -11.637 1.00 97.69 180 ASP A CA 1
ATOM 1456 C C . ASP A 1 180 ? -2.068 -14.116 -11.312 1.00 97.69 180 ASP A C 1
ATOM 1458 O O . ASP A 1 180 ? -3.044 -13.633 -10.742 1.00 97.69 180 ASP A O 1
ATOM 1462 N N . HIS A 1 181 ? -1.049 -13.350 -11.707 1.00 97.69 181 HIS A N 1
ATOM 1463 C CA . HIS A 1 181 ? -1.017 -11.896 -11.609 1.00 97.69 181 HIS A CA 1
ATOM 1464 C C . HIS A 1 181 ? -0.912 -11.268 -12.992 1.00 97.69 181 HIS A C 1
ATOM 1466 O O . HIS A 1 181 ? 0.018 -11.534 -13.754 1.00 97.69 181 HIS A O 1
ATOM 1472 N N . TRP A 1 182 ? -1.857 -10.388 -13.293 1.00 96.19 182 TRP A N 1
ATOM 1473 C CA . TRP A 1 182 ? -1.784 -9.482 -14.423 1.00 96.19 182 TRP A CA 1
ATOM 1474 C C . TRP A 1 182 ? -0.898 -8.288 -14.067 1.00 96.19 182 TRP A C 1
ATOM 1476 O O . TRP A 1 182 ? -1.091 -7.637 -13.035 1.00 96.19 182 TRP A O 1
ATOM 1486 N N . ILE A 1 183 ? 0.083 -8.016 -14.920 1.00 94.19 183 ILE A N 1
ATOM 1487 C CA . ILE A 1 183 ? 1.070 -6.957 -14.753 1.00 94.19 183 ILE A CA 1
ATOM 1488 C C . ILE A 1 183 ? 0.953 -6.002 -15.927 1.00 94.19 183 ILE A C 1
ATOM 1490 O O . ILE A 1 183 ? 1.085 -6.398 -17.086 1.00 94.19 183 ILE A O 1
ATOM 1494 N N . LYS A 1 184 ? 0.744 -4.726 -15.608 1.00 91.25 184 LYS A N 1
ATOM 1495 C CA . LYS A 1 184 ? 0.596 -3.665 -16.595 1.00 91.25 184 LYS A CA 1
ATOM 1496 C C . LYS A 1 184 ? 1.376 -2.420 -16.214 1.00 91.25 184 LYS A C 1
ATOM 1498 O O . LYS A 1 184 ? 1.327 -1.974 -15.072 1.00 91.25 184 LYS A O 1
ATOM 1503 N N . ALA A 1 185 ? 2.041 -1.835 -17.202 1.00 87.25 185 ALA A N 1
ATOM 1504 C CA . ALA A 1 185 ? 2.661 -0.523 -17.123 1.00 87.25 185 ALA A CA 1
ATOM 1505 C C . ALA A 1 185 ? 2.296 0.301 -18.357 1.00 87.25 185 ALA A C 1
ATOM 1507 O O . ALA A 1 185 ? 2.547 -0.125 -19.484 1.00 87.25 185 ALA A O 1
ATOM 1508 N N . SER A 1 186 ? 1.708 1.481 -18.165 1.00 73.19 186 SER A N 1
ATOM 1509 C CA . SER A 1 186 ? 1.399 2.395 -19.270 1.00 73.19 186 SER A CA 1
ATOM 1510 C C . SER A 1 186 ? 2.604 3.284 -19.598 1.00 73.19 186 SER A C 1
ATOM 1512 O O . SER A 1 186 ? 2.998 4.099 -18.766 1.00 73.19 186 SER A O 1
ATOM 1514 N N . GLY A 1 187 ? 3.144 3.167 -20.815 1.00 58.22 187 GLY A N 1
ATOM 1515 C CA . GLY A 1 187 ? 4.361 3.863 -21.259 1.00 58.22 187 GLY A CA 1
ATOM 1516 C C . GLY A 1 187 ? 4.194 5.290 -21.796 1.00 58.22 187 GLY A C 1
ATOM 1517 O O . GLY A 1 187 ? 5.178 5.910 -22.183 1.00 58.22 187 GLY A O 1
ATOM 1518 N N . ASN A 1 188 ? 2.973 5.834 -21.838 1.00 53.50 188 ASN A N 1
ATOM 1519 C CA . ASN A 1 188 ? 2.685 7.025 -22.654 1.00 53.50 188 ASN A CA 1
ATOM 1520 C C . ASN A 1 188 ? 2.678 8.364 -21.890 1.00 53.50 188 ASN A C 1
ATOM 1522 O O . ASN A 1 188 ? 2.199 9.364 -22.422 1.00 53.50 188 ASN A O 1
ATOM 1526 N N . SER A 1 189 ? 3.186 8.436 -20.656 1.00 52.78 189 SER A N 1
ATOM 1527 C CA . SER A 1 189 ? 3.273 9.713 -19.933 1.00 52.78 189 SER A CA 1
ATOM 1528 C C . SER A 1 189 ? 4.412 9.738 -18.911 1.00 52.78 189 SER A C 1
ATOM 1530 O O . SER A 1 189 ? 4.888 8.700 -18.455 1.00 52.78 189 SER A O 1
ATOM 1532 N N . LYS A 1 190 ? 4.797 10.947 -18.468 1.00 56.88 190 LYS A N 1
ATOM 1533 C CA . LYS A 1 190 ? 5.646 11.168 -17.276 1.00 56.88 190 LYS A CA 1
ATOM 1534 C C . LYS A 1 190 ? 5.051 10.567 -15.983 1.00 56.88 190 LYS A C 1
ATOM 1536 O O . LYS A 1 190 ? 5.698 10.604 -14.943 1.00 56.88 190 LYS A O 1
ATOM 1541 N N . LEU A 1 191 ? 3.827 10.036 -16.050 1.00 63.16 191 LEU A N 1
ATOM 1542 C CA . LEU A 1 191 ? 3.010 9.517 -14.959 1.00 63.16 191 LEU A CA 1
ATOM 1543 C C . LEU A 1 191 ? 2.546 8.083 -15.270 1.00 63.16 191 LEU A C 1
ATOM 1545 O O . LEU A 1 191 ? 1.360 7.768 -15.168 1.00 63.16 191 LEU A O 1
ATOM 1549 N N . GLY A 1 192 ? 3.463 7.220 -15.717 1.00 74.75 192 GLY A N 1
ATOM 1550 C CA . GLY A 1 192 ? 3.154 5.808 -15.937 1.00 74.75 192 GLY A CA 1
ATOM 1551 C C . GLY A 1 192 ? 2.679 5.145 -14.641 1.00 74.75 192 GLY A C 1
ATOM 1552 O O . GLY A 1 192 ? 3.208 5.432 -13.570 1.00 74.75 192 GLY A O 1
ATOM 1553 N N . MET A 1 193 ? 1.678 4.267 -14.715 1.00 85.62 193 MET A N 1
ATOM 1554 C CA . MET A 1 193 ? 1.196 3.510 -13.555 1.00 85.62 193 MET A CA 1
ATOM 1555 C C . MET A 1 193 ? 1.638 2.055 -13.672 1.00 85.62 193 MET A C 1
ATOM 1557 O O . MET A 1 193 ? 1.363 1.418 -14.687 1.00 85.62 193 MET A O 1
ATOM 1561 N N . LEU A 1 194 ? 2.289 1.529 -12.634 1.00 90.69 194 LEU A N 1
ATOM 1562 C CA . LEU A 1 194 ? 2.517 0.099 -12.467 1.00 90.69 194 LEU A CA 1
ATOM 1563 C C . LEU A 1 194 ? 1.307 -0.508 -11.754 1.00 90.69 194 LEU A C 1
ATOM 1565 O O . LEU A 1 194 ? 0.929 -0.082 -10.663 1.00 90.69 194 LEU A O 1
ATOM 1569 N N . THR A 1 195 ? 0.723 -1.521 -12.378 1.00 93.06 195 THR A N 1
ATOM 1570 C CA . THR A 1 195 ? -0.330 -2.365 -11.818 1.00 93.06 195 THR A CA 1
ATOM 1571 C C . THR A 1 195 ? 0.182 -3.794 -11.753 1.00 93.06 195 THR A C 1
ATOM 1573 O O . THR A 1 195 ? 0.629 -4.330 -12.763 1.00 93.06 195 THR A O 1
ATOM 1576 N N . ILE A 1 196 ? 0.097 -4.414 -10.579 1.00 95.50 196 ILE A N 1
ATOM 1577 C CA . ILE A 1 196 ? 0.329 -5.848 -10.373 1.00 95.50 196 ILE A CA 1
ATOM 1578 C C . ILE A 1 196 ? -0.890 -6.365 -9.629 1.00 95.50 196 ILE A C 1
ATOM 1580 O O . ILE A 1 196 ? -1.130 -5.971 -8.490 1.00 95.50 196 ILE A O 1
ATOM 1584 N N . ARG A 1 197 ? -1.698 -7.207 -10.263 1.00 96.31 197 ARG A N 1
ATOM 1585 C CA . ARG A 1 197 ? -2.997 -7.585 -9.713 1.00 96.31 197 ARG A CA 1
ATOM 1586 C C . ARG A 1 197 ? -3.286 -9.050 -9.946 1.00 96.31 197 ARG A C 1
ATOM 1588 O O . ARG A 1 197 ? -3.297 -9.505 -11.083 1.00 96.31 197 ARG A O 1
ATOM 1595 N N . HIS A 1 198 ? -3.582 -9.766 -8.871 1.00 97.56 198 HIS A N 1
ATOM 1596 C CA . HIS A 1 198 ? -4.042 -11.140 -8.946 1.00 97.56 198 HIS A CA 1
ATOM 1597 C C . HIS A 1 198 ? -5.324 -11.228 -9.790 1.00 97.56 198 HIS A C 1
ATOM 1599 O O . HIS A 1 198 ? -6.219 -10.390 -9.655 1.00 97.56 198 HIS A O 1
ATOM 1605 N N . LEU A 1 199 ? -5.449 -12.249 -10.638 1.00 95.81 199 LEU A N 1
ATOM 1606 C CA . LEU A 1 199 ? -6.546 -12.388 -11.603 1.00 95.81 199 LEU A CA 1
ATOM 1607 C C . LEU A 1 199 ? -7.925 -12.419 -10.929 1.00 95.81 199 LEU A C 1
ATOM 1609 O O . LEU A 1 199 ? -8.891 -11.863 -11.446 1.00 95.81 199 LEU A O 1
ATOM 1613 N N . SER A 1 200 ? -8.018 -12.978 -9.719 1.00 95.19 200 SER A N 1
ATOM 1614 C CA . SER A 1 200 ? -9.268 -12.973 -8.940 1.00 95.19 200 SER A CA 1
ATOM 1615 C C . SER A 1 200 ? -9.703 -11.584 -8.453 1.00 95.19 200 SER A C 1
ATOM 1617 O O . SER A 1 200 ? -10.784 -11.459 -7.890 1.00 95.19 200 SER A O 1
ATOM 1619 N N . ARG A 1 201 ? -8.852 -10.564 -8.596 1.00 91.50 201 ARG A N 1
ATOM 1620 C CA . ARG A 1 201 ? -9.054 -9.204 -8.077 1.00 91.50 201 ARG A CA 1
ATOM 1621 C C . ARG A 1 201 ? -9.229 -8.174 -9.188 1.00 91.50 201 ARG A C 1
ATOM 1623 O O . ARG A 1 201 ? -9.293 -6.985 -8.907 1.00 91.50 201 ARG A O 1
ATOM 1630 N N . LEU A 1 202 ? -9.313 -8.594 -10.456 1.00 86.38 202 LEU A N 1
ATOM 1631 C CA . LEU A 1 202 ? -9.411 -7.687 -11.611 1.00 86.38 202 LEU A CA 1
ATOM 1632 C C . LEU A 1 202 ? -10.581 -6.701 -11.505 1.00 86.38 202 LEU A C 1
ATOM 1634 O O . LEU A 1 202 ? -10.412 -5.534 -11.857 1.00 86.38 202 LEU A O 1
ATOM 1638 N N . ASN A 1 203 ? -11.703 -7.152 -10.940 1.00 80.88 203 ASN A N 1
ATOM 1639 C CA . ASN A 1 203 ? -12.919 -6.358 -10.746 1.00 80.88 203 ASN A CA 1
ATOM 1640 C C . ASN A 1 203 ? -12.866 -5.429 -9.525 1.00 80.88 203 ASN A C 1
ATOM 1642 O O . ASN A 1 203 ? -13.808 -4.674 -9.293 1.00 80.88 203 ASN A O 1
ATOM 1646 N N . GLU A 1 204 ? -11.790 -5.463 -8.736 1.00 74.25 204 GLU A N 1
ATOM 1647 C CA . GLU A 1 204 ? -11.594 -4.522 -7.640 1.00 74.25 204 GLU A CA 1
ATOM 1648 C C . GLU A 1 204 ? -11.192 -3.158 -8.218 1.00 74.25 204 GLU A C 1
ATOM 1650 O O . GLU A 1 204 ? -10.020 -2.836 -8.445 1.00 74.25 204 GLU A O 1
ATOM 1655 N N . GLY A 1 205 ? -12.215 -2.361 -8.518 1.00 58.31 205 GLY A N 1
ATOM 1656 C CA . GLY A 1 205 ? -12.116 -0.922 -8.699 1.00 58.31 205 GLY A CA 1
ATOM 1657 C C . GLY A 1 205 ? -12.415 -0.229 -7.373 1.00 58.31 205 GLY A C 1
ATOM 1658 O O . GLY A 1 205 ? -13.463 -0.467 -6.780 1.00 58.31 205 GLY A O 1
ATOM 1659 N N . ARG A 1 206 ? -11.487 0.613 -6.911 1.00 43.62 206 ARG A N 1
ATOM 1660 C CA . ARG A 1 206 ? -11.857 1.783 -6.109 1.00 43.62 206 ARG A CA 1
ATOM 1661 C C . ARG A 1 206 ? -12.081 2.926 -7.080 1.00 43.62 206 ARG A C 1
ATOM 1663 O O . ARG A 1 206 ? -11.072 3.274 -7.752 1.00 43.62 206 ARG A O 1
#